Protein AF-A0A166FL02-F1 (afdb_monomer_lite)

Structure (mmCIF, N/CA/C/O backbone):
data_AF-A0A166FL02-F1
#
_entry.id   AF-A0A166FL02-F1
#
loop_
_atom_site.group_PDB
_atom_site.id
_atom_site.type_symbol
_atom_site.label_atom_id
_atom_site.label_alt_id
_atom_site.label_comp_id
_atom_site.label_asym_id
_atom_site.label_entity_id
_atom_site.label_seq_id
_atom_site.pdbx_PDB_ins_code
_atom_site.Cartn_x
_atom_site.Cartn_y
_atom_site.Cartn_z
_atom_site.occupancy
_atom_site.B_iso_or_equiv
_atom_site.auth_seq_id
_atom_site.auth_comp_id
_atom_site.auth_asym_id
_atom_site.auth_atom_id
_atom_site.pdbx_PDB_model_num
ATOM 1 N N . MET A 1 1 ? -28.719 5.451 39.365 1.00 53.47 1 MET A N 1
ATOM 2 C CA . MET A 1 1 ? -27.691 6.047 38.483 1.00 53.47 1 MET A CA 1
ATOM 3 C C . MET A 1 1 ? -27.371 5.020 37.414 1.00 53.47 1 MET A C 1
ATOM 5 O 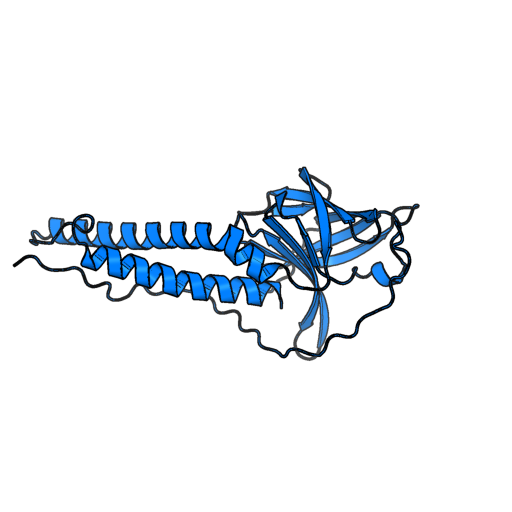O . MET A 1 1 ? -27.231 3.859 37.779 1.00 53.47 1 MET A O 1
ATOM 9 N N . LYS A 1 2 ? -27.348 5.408 36.134 1.00 61.69 2 LYS A N 1
ATOM 10 C CA . LYS A 1 2 ? -26.954 4.495 35.052 1.00 61.69 2 LYS A CA 1
ATOM 11 C C . LYS A 1 2 ? -25.447 4.264 35.129 1.00 61.69 2 LYS A C 1
ATOM 13 O O . LYS A 1 2 ? -24.705 5.205 35.406 1.00 61.69 2 LYS A O 1
ATOM 18 N N . LYS A 1 3 ? -25.003 3.028 34.927 1.00 64.31 3 LYS A N 1
ATOM 19 C CA . LYS A 1 3 ? -23.574 2.712 34.836 1.00 64.31 3 LYS A CA 1
ATOM 20 C C . LYS A 1 3 ? -23.050 3.230 33.492 1.00 64.31 3 LYS A C 1
ATOM 22 O O . LYS A 1 3 ? -23.634 2.937 32.451 1.00 64.31 3 LYS A O 1
ATOM 27 N N . THR A 1 4 ? -21.984 4.027 33.530 1.00 57.47 4 THR A N 1
ATOM 28 C CA . THR A 1 4 ? -21.336 4.599 32.340 1.00 57.47 4 THR A CA 1
ATOM 29 C C . THR A 1 4 ? -20.263 3.647 31.819 1.00 57.47 4 THR A C 1
ATOM 31 O O . THR A 1 4 ? -19.464 3.123 32.600 1.00 57.47 4 THR A O 1
ATOM 34 N N . PHE A 1 5 ? -20.210 3.449 30.502 1.00 54.84 5 PHE A N 1
ATOM 35 C CA . PHE A 1 5 ? -19.131 2.700 29.865 1.00 54.84 5 PHE A CA 1
ATOM 36 C C . PHE A 1 5 ? -17.806 3.465 29.960 1.00 54.84 5 PHE A C 1
ATOM 38 O O . PHE A 1 5 ? -17.713 4.642 29.616 1.00 54.84 5 PHE A O 1
ATOM 45 N N . LEU A 1 6 ? -16.757 2.775 30.401 1.00 52.75 6 LEU A N 1
ATOM 46 C CA . LEU A 1 6 ? -15.374 3.219 30.265 1.00 52.75 6 LEU A CA 1
ATOM 47 C C . LEU A 1 6 ? -14.673 2.208 29.370 1.00 52.75 6 LEU A C 1
ATOM 49 O O . LEU A 1 6 ? -14.663 1.023 29.696 1.00 52.75 6 LEU A O 1
ATOM 53 N N . ILE A 1 7 ? -14.048 2.667 28.282 1.00 51.31 7 ILE A N 1
ATOM 54 C CA . ILE A 1 7 ? -13.261 1.807 27.386 1.00 51.31 7 ILE A CA 1
ATOM 55 C C . ILE A 1 7 ? -11.989 1.370 28.130 1.00 51.31 7 ILE A C 1
ATOM 57 O O . ILE A 1 7 ? -10.908 1.948 27.977 1.00 51.31 7 ILE A O 1
ATOM 61 N N . LYS A 1 8 ? -12.111 0.357 28.989 1.00 44.00 8 LYS A N 1
ATOM 62 C CA . LYS A 1 8 ? -10.993 -0.287 29.676 1.00 44.00 8 LYS A CA 1
ATOM 63 C C . LYS A 1 8 ? -10.526 -1.478 28.849 1.00 44.00 8 LYS A C 1
ATOM 65 O O . LYS A 1 8 ? -10.946 -2.602 29.062 1.00 44.00 8 LYS A O 1
ATOM 70 N N . GLY A 1 9 ? -9.581 -1.200 27.953 1.00 42.03 9 GLY A N 1
ATOM 71 C CA . GLY A 1 9 ? -8.690 -2.210 27.387 1.00 42.03 9 GLY A CA 1
ATOM 72 C C . GLY A 1 9 ? -9.259 -3.005 26.214 1.00 42.03 9 GLY A C 1
ATOM 73 O O . GLY A 1 9 ? -9.692 -4.136 26.373 1.00 42.03 9 GLY A O 1
ATOM 74 N N . ILE A 1 10 ? -9.085 -2.475 25.002 1.00 41.06 10 ILE A N 1
ATOM 75 C CA . ILE A 1 10 ? -8.946 -3.326 23.817 1.00 41.06 10 ILE A CA 1
ATOM 76 C C . ILE A 1 10 ? -7.447 -3.578 23.633 1.00 41.06 10 ILE A C 1
ATOM 78 O O . ILE A 1 10 ? -6.686 -2.645 23.372 1.00 41.06 10 ILE A O 1
ATOM 82 N N . LEU A 1 11 ? -7.014 -4.832 23.811 1.00 30.16 11 LEU A N 1
ATOM 83 C CA . LEU A 1 11 ? -5.655 -5.271 23.488 1.00 30.16 11 LEU A CA 1
ATOM 84 C C . LEU A 1 11 ? -5.431 -5.141 21.974 1.00 30.16 11 LEU A C 1
ATOM 86 O O . LEU A 1 11 ? -5.879 -5.970 21.184 1.00 30.16 11 LEU A O 1
ATOM 90 N N . THR A 1 12 ? -4.707 -4.104 21.564 1.00 34.09 12 THR A N 1
ATOM 91 C CA . THR A 1 12 ? -4.197 -3.951 20.202 1.00 34.09 12 THR A CA 1
ATOM 92 C C . THR A 1 12 ? -3.055 -4.940 19.976 1.00 34.09 12 THR A C 1
ATOM 94 O O . THR A 1 12 ? -1.908 -4.697 20.351 1.00 34.09 12 THR A O 1
ATOM 97 N N . LEU A 1 13 ? -3.347 -6.067 19.323 1.00 25.83 13 LEU A N 1
ATOM 98 C CA . LEU A 1 13 ? -2.318 -6.912 18.722 1.00 25.83 13 LEU A CA 1
ATOM 99 C C . LEU A 1 13 ? -1.838 -6.254 17.417 1.00 25.83 13 LEU A C 1
ATOM 101 O O . LEU A 1 13 ? -2.253 -6.633 16.325 1.00 25.83 13 LEU A O 1
ATOM 105 N N . ILE A 1 14 ? -0.975 -5.244 17.529 1.00 29.03 14 ILE A N 1
ATOM 106 C CA . ILE A 1 14 ? -0.277 -4.662 16.377 1.00 29.03 14 ILE A CA 1
ATOM 107 C C . ILE A 1 14 ? 1.129 -5.257 16.354 1.00 29.03 14 ILE A C 1
ATOM 109 O O . ILE A 1 14 ? 1.948 -4.985 17.230 1.00 29.03 14 ILE A O 1
ATOM 113 N N . ALA A 1 15 ? 1.412 -6.089 15.352 1.00 23.91 15 ALA A N 1
ATOM 114 C CA . ALA A 1 15 ? 2.757 -6.581 15.090 1.00 23.91 15 ALA A CA 1
ATOM 115 C C . ALA A 1 15 ? 3.644 -5.412 14.625 1.00 23.91 15 ALA A C 1
ATOM 117 O O . ALA A 1 15 ? 3.604 -4.994 13.469 1.00 23.91 15 ALA A O 1
ATOM 118 N N . THR A 1 16 ? 4.436 -4.869 15.545 1.00 25.12 16 THR A N 1
ATOM 119 C CA . THR A 1 16 ? 5.374 -3.770 15.309 1.00 25.12 16 THR A CA 1
ATOM 120 C C . THR A 1 16 ? 6.500 -4.222 14.376 1.00 25.12 16 THR A C 1
ATOM 122 O O . THR A 1 16 ? 7.343 -5.032 14.757 1.00 25.12 16 THR A O 1
ATOM 125 N N . ILE A 1 17 ? 6.558 -3.681 13.158 1.00 26.02 17 ILE A N 1
ATOM 126 C CA . ILE A 1 17 ? 7.753 -3.769 12.308 1.00 26.02 17 ILE A CA 1
ATOM 127 C C . ILE A 1 17 ? 8.535 -2.473 12.521 1.00 26.02 17 ILE A C 1
ATOM 129 O O . ILE A 1 17 ? 8.150 -1.415 12.032 1.00 26.02 17 ILE A O 1
ATOM 133 N N . GLY A 1 18 ? 9.604 -2.546 13.313 1.00 25.69 18 GLY A N 1
ATOM 134 C CA . GLY A 1 18 ? 10.496 -1.416 13.555 1.00 25.69 18 GLY A CA 1
ATOM 135 C C . GLY A 1 18 ? 11.411 -1.162 12.361 1.00 25.69 18 GLY A C 1
ATOM 136 O O . GLY A 1 18 ? 12.104 -2.074 11.918 1.00 25.69 18 GLY A O 1
ATOM 137 N N . ILE A 1 19 ? 11.446 0.079 11.871 1.00 27.06 19 ILE A N 1
ATOM 138 C CA . ILE A 1 19 ? 12.525 0.587 11.019 1.00 27.06 19 ILE A CA 1
ATOM 139 C C . ILE A 1 19 ? 12.763 2.056 11.378 1.00 27.06 19 ILE A C 1
ATOM 141 O O . ILE A 1 19 ? 11.848 2.874 11.320 1.00 27.06 19 ILE A O 1
ATOM 145 N N . GLY A 1 20 ? 13.994 2.390 11.757 1.00 25.47 20 GLY A N 1
ATOM 146 C CA . GLY A 1 20 ? 14.476 3.766 11.808 1.00 25.47 20 GLY A CA 1
ATOM 147 C C . GLY A 1 20 ? 15.586 3.964 10.786 1.00 25.47 20 GLY A C 1
ATOM 148 O O . GLY A 1 20 ? 16.373 3.043 10.625 1.00 25.47 20 GLY A O 1
ATOM 149 N N . VAL A 1 21 ? 15.653 5.136 10.136 1.00 27.23 21 VAL A N 1
ATOM 150 C CA . VAL A 1 21 ? 16.887 5.903 9.835 1.00 27.23 21 VAL A CA 1
ATOM 151 C C . VAL A 1 21 ? 16.609 7.202 9.047 1.00 27.23 21 VAL A C 1
ATOM 153 O O . VAL A 1 21 ? 15.914 7.196 8.040 1.00 27.23 21 VAL A O 1
ATOM 156 N N . GLY A 1 22 ? 17.222 8.295 9.530 1.00 25.66 22 GLY A N 1
ATOM 157 C CA . GLY A 1 22 ? 18.046 9.296 8.820 1.00 25.66 22 GLY A CA 1
ATOM 158 C C . GLY A 1 22 ? 17.631 9.896 7.465 1.00 25.66 22 GLY A C 1
ATOM 159 O O . GLY A 1 22 ? 17.587 9.212 6.447 1.00 25.66 22 GLY A O 1
ATOM 160 N N . PHE A 1 23 ? 17.514 11.231 7.418 1.00 24.92 23 PHE A N 1
ATOM 161 C CA . PHE A 1 23 ? 17.447 12.025 6.183 1.00 24.92 23 PHE A CA 1
ATOM 162 C C . PHE A 1 23 ? 18.843 12.525 5.769 1.00 24.92 23 PHE A C 1
ATOM 164 O O . PHE A 1 23 ? 19.542 13.141 6.568 1.00 24.92 23 PHE A O 1
ATOM 171 N N . GLY A 1 24 ? 19.227 12.288 4.511 1.00 25.17 24 GLY A N 1
ATOM 172 C CA . GLY A 1 24 ? 20.419 12.849 3.862 1.00 25.17 24 GLY A CA 1
ATOM 173 C C . GLY A 1 24 ? 20.047 13.759 2.683 1.00 25.17 24 GLY A C 1
ATOM 174 O O . GLY A 1 24 ? 19.035 13.536 2.020 1.00 25.17 24 GLY A O 1
ATOM 175 N N . ALA A 1 25 ? 20.865 14.793 2.471 1.00 28.08 25 ALA A N 1
ATOM 176 C CA . ALA A 1 25 ? 20.615 16.007 1.691 1.00 28.08 25 ALA A CA 1
ATOM 177 C C . ALA A 1 25 ? 20.266 15.841 0.194 1.00 28.08 25 ALA A C 1
ATOM 179 O O . ALA A 1 25 ? 20.621 14.872 -0.476 1.00 28.08 25 ALA A O 1
ATOM 180 N N . VAL A 1 26 ? 19.586 16.866 -0.334 1.00 27.64 26 VAL A N 1
ATOM 181 C CA . VAL A 1 26 ? 19.107 16.990 -1.717 1.00 27.64 26 VAL A CA 1
ATOM 182 C C . VAL A 1 26 ? 20.168 17.676 -2.585 1.00 27.64 26 VAL A C 1
ATOM 184 O O . VAL A 1 26 ? 20.513 18.825 -2.336 1.00 27.64 26 VAL A O 1
ATOM 187 N N . GLN A 1 27 ? 20.624 17.015 -3.652 1.00 29.53 27 GLN A N 1
ATOM 188 C CA . GLN A 1 27 ? 21.286 17.677 -4.782 1.00 29.53 27 GLN A CA 1
ATOM 189 C C . GLN A 1 27 ? 20.321 17.788 -5.974 1.00 29.53 27 GLN A C 1
ATOM 191 O O . GLN A 1 27 ? 19.638 16.823 -6.347 1.00 29.53 27 GLN A O 1
ATOM 196 N N . HIS A 1 28 ? 20.260 18.977 -6.577 1.00 34.19 28 HIS A N 1
ATOM 197 C CA . HIS A 1 28 ? 19.558 19.236 -7.836 1.00 34.19 28 HIS A CA 1
ATOM 198 C C . HIS A 1 28 ? 20.373 18.702 -9.026 1.00 34.19 28 HIS A C 1
ATOM 200 O O . HIS A 1 28 ? 21.537 19.067 -9.155 1.00 34.19 28 HIS A O 1
ATOM 206 N N . PRO A 1 29 ? 19.788 17.906 -9.940 1.00 37.31 29 PRO A N 1
ATOM 207 C CA . PRO A 1 29 ? 20.396 17.634 -11.230 1.00 37.31 29 PRO A CA 1
ATOM 208 C C . PRO A 1 29 ? 19.745 18.452 -12.349 1.00 37.31 29 PRO A C 1
ATOM 210 O O . PRO A 1 29 ? 18.518 18.574 -12.414 1.00 37.31 29 PRO A O 1
ATOM 213 N N . GLN A 1 30 ? 20.612 18.926 -13.247 1.00 37.19 30 GLN A N 1
ATOM 214 C CA . GLN A 1 30 ? 20.320 19.390 -14.603 1.00 37.19 30 GLN A CA 1
ATOM 215 C C . GLN A 1 30 ? 19.225 18.557 -15.281 1.00 37.19 30 GLN A C 1
ATOM 217 O O . GLN A 1 30 ? 19.209 17.323 -15.221 1.00 37.19 30 GLN A O 1
ATOM 222 N N . THR A 1 31 ? 18.328 19.248 -15.979 1.00 38.59 31 THR A N 1
ATOM 223 C CA . THR A 1 31 ? 17.288 18.664 -16.826 1.00 38.59 31 THR A CA 1
ATOM 224 C C . THR A 1 31 ? 17.907 17.995 -18.050 1.00 38.59 31 THR A C 1
ATOM 226 O O . THR A 1 31 ? 18.015 18.588 -19.119 1.00 38.59 31 THR A O 1
ATOM 229 N N . ALA A 1 32 ? 18.303 16.732 -17.896 1.00 48.16 32 ALA A N 1
ATOM 230 C CA . ALA A 1 32 ? 18.561 15.847 -19.023 1.00 48.16 32 ALA A CA 1
ATOM 231 C C . ALA A 1 32 ? 17.255 15.605 -19.798 1.00 48.16 32 ALA A C 1
ATOM 233 O O . ALA A 1 32 ? 16.202 15.344 -19.206 1.00 48.16 32 ALA A O 1
ATOM 234 N N . GLN A 1 33 ? 17.332 15.673 -21.127 1.00 51.47 33 GLN A N 1
ATOM 235 C CA . GLN A 1 33 ? 16.218 15.386 -22.027 1.00 51.47 33 GLN A CA 1
ATOM 236 C C . GLN A 1 33 ? 15.637 13.996 -21.713 1.00 51.47 33 GLN A C 1
ATOM 238 O O . GLN A 1 33 ? 16.341 12.983 -21.677 1.00 51.47 33 GLN A O 1
ATOM 243 N N . ALA A 1 34 ? 14.343 13.952 -21.400 1.00 63.81 34 ALA A N 1
ATOM 244 C CA . ALA A 1 34 ? 13.733 12.801 -20.749 1.00 63.81 34 ALA A CA 1
ATOM 245 C C . ALA A 1 34 ? 13.515 11.645 -21.751 1.00 63.81 34 ALA A C 1
ATOM 247 O O . ALA A 1 34 ? 12.530 11.625 -22.487 1.00 63.81 34 ALA A O 1
ATOM 248 N N . SER A 1 35 ? 14.429 10.668 -21.772 1.00 82.75 35 SER A N 1
ATOM 249 C CA . SER A 1 35 ? 14.368 9.515 -22.685 1.00 82.75 35 SER A CA 1
ATOM 250 C C . SER A 1 35 ? 13.079 8.699 -22.528 1.00 82.75 35 SER A C 1
ATOM 252 O O . SER A 1 35 ? 12.609 8.447 -21.418 1.00 82.75 35 SER A O 1
ATOM 254 N N . THR A 1 36 ? 12.534 8.217 -23.644 1.00 89.75 36 THR A N 1
ATOM 255 C CA . THR A 1 36 ? 11.383 7.297 -23.690 1.00 89.75 36 THR A CA 1
ATOM 256 C C . THR A 1 36 ? 11.783 5.823 -23.540 1.00 89.75 36 THR A C 1
ATOM 258 O O . THR A 1 36 ? 10.915 4.948 -23.550 1.00 89.75 36 THR A O 1
ATOM 261 N N . LYS A 1 37 ? 13.082 5.535 -23.389 1.00 93.19 37 LYS A N 1
ATOM 262 C CA . LYS A 1 37 ? 13.656 4.189 -23.236 1.00 93.19 37 LYS A CA 1
ATOM 263 C C . LYS A 1 37 ? 14.302 4.021 -21.860 1.00 93.19 37 LYS A C 1
ATOM 265 O O . LYS A 1 37 ? 14.740 4.996 -21.243 1.00 93.19 37 LYS A O 1
ATOM 270 N N . PHE A 1 38 ? 14.334 2.793 -21.364 1.00 93.69 38 PHE A N 1
ATOM 271 C CA . PHE A 1 38 ? 15.122 2.420 -20.195 1.00 93.69 38 PHE A CA 1
ATOM 272 C C . PHE A 1 38 ? 16.604 2.344 -20.564 1.00 93.69 38 PHE A C 1
ATOM 274 O O . PHE A 1 38 ? 16.957 1.845 -21.636 1.00 93.69 38 PHE A O 1
ATOM 281 N N . SER A 1 39 ? 17.467 2.829 -19.675 1.00 92.75 39 SER A N 1
ATOM 282 C CA . SER A 1 39 ? 18.911 2.602 -19.779 1.00 92.75 39 SER A CA 1
ATOM 283 C C . SER A 1 39 ? 19.290 1.240 -19.199 1.00 92.75 39 SER A C 1
ATOM 285 O O . SER A 1 39 ? 18.574 0.679 -18.370 1.00 92.75 39 SER A O 1
ATOM 287 N N . GLN A 1 40 ? 20.463 0.721 -19.573 1.00 91.81 40 GLN A N 1
ATOM 288 C CA . GLN A 1 40 ? 20.954 -0.559 -19.050 1.00 91.81 40 GLN A CA 1
ATOM 289 C C . GLN A 1 40 ? 21.089 -0.564 -17.519 1.00 91.81 40 GLN A C 1
ATOM 291 O O . GLN A 1 40 ? 20.807 -1.569 -16.869 1.00 91.81 40 GLN A O 1
ATOM 296 N N . SER A 1 41 ? 21.429 0.584 -16.927 1.00 91.06 41 SER A N 1
ATOM 297 C CA . SER A 1 41 ? 21.480 0.773 -15.473 1.00 91.06 41 SER A CA 1
ATOM 298 C C . SER A 1 41 ? 20.125 0.578 -14.777 1.00 91.06 41 SER A C 1
ATOM 300 O O . SER A 1 41 ? 20.091 0.198 -13.608 1.00 91.06 41 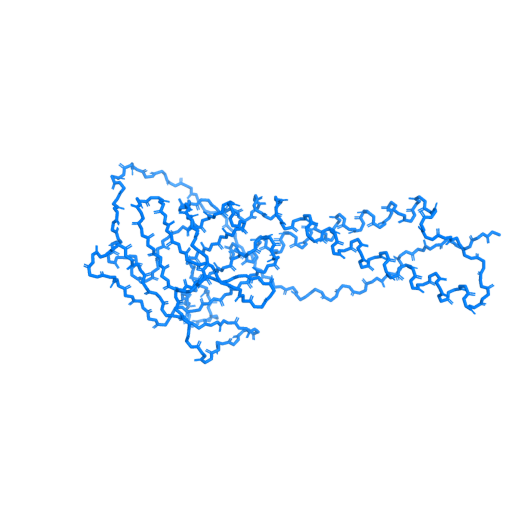SER A O 1
ATOM 302 N N . GLU A 1 42 ? 19.006 0.769 -15.483 1.00 92.25 42 GLU A N 1
ATOM 303 C CA . GLU A 1 42 ? 17.651 0.557 -14.957 1.00 92.25 42 GLU A CA 1
ATOM 304 C C . GLU A 1 42 ? 17.210 -0.917 -15.024 1.00 92.25 42 GLU A C 1
ATOM 306 O O . GLU A 1 42 ? 16.153 -1.259 -14.489 1.00 92.25 42 GLU A O 1
ATOM 311 N N . LEU A 1 43 ? 18.011 -1.817 -15.617 1.00 92.56 43 LEU A N 1
ATOM 312 C CA . LEU A 1 43 ? 17.663 -3.239 -15.749 1.00 92.56 43 LEU A CA 1
ATOM 313 C C . LEU A 1 43 ? 17.511 -3.915 -14.385 1.00 92.56 43 LEU A C 1
ATOM 315 O O . LEU A 1 43 ? 16.674 -4.795 -14.217 1.00 92.56 43 LEU A O 1
ATOM 319 N N . GLN A 1 44 ? 18.284 -3.482 -13.388 1.00 88.38 44 GLN A N 1
ATOM 320 C CA . GLN A 1 44 ? 18.209 -4.002 -12.018 1.00 88.38 44 GLN A CA 1
ATOM 321 C C . GLN A 1 44 ? 17.156 -3.293 -11.152 1.00 88.38 44 GLN A C 1
ATOM 323 O O . GLN A 1 44 ? 17.066 -3.552 -9.950 1.00 88.38 44 GLN A O 1
ATOM 328 N N . GLY A 1 45 ? 16.356 -2.414 -11.756 1.00 90.25 45 GLY A N 1
ATOM 329 C CA . GLY A 1 45 ? 15.321 -1.638 -11.091 1.00 90.25 45 GLY A CA 1
ATOM 330 C C . GLY A 1 45 ? 15.537 -0.136 -11.266 1.00 90.25 45 GLY A C 1
ATOM 331 O O . GLY A 1 45 ? 16.600 0.368 -10.896 1.00 90.25 45 GLY A O 1
ATOM 332 N N . PRO A 1 46 ? 14.550 0.604 -11.794 1.00 93.06 46 PRO A N 1
ATOM 333 C CA . PRO A 1 46 ? 14.641 2.049 -11.896 1.00 93.06 46 PRO A CA 1
ATOM 334 C C . PRO A 1 46 ? 14.520 2.707 -10.516 1.00 93.06 46 PRO A C 1
ATOM 336 O O . PRO A 1 46 ? 13.837 2.220 -9.617 1.00 93.06 46 PRO A O 1
ATOM 339 N N . THR A 1 47 ? 15.161 3.862 -10.367 1.00 92.44 47 THR A N 1
ATOM 340 C CA . THR A 1 47 ? 15.111 4.663 -9.137 1.00 92.44 47 THR A CA 1
ATOM 341 C C . THR A 1 47 ? 13.798 5.435 -8.994 1.00 92.44 47 THR A C 1
ATOM 343 O O . THR A 1 47 ? 13.096 5.674 -9.982 1.00 92.44 47 THR A O 1
ATOM 346 N N . GLY A 1 48 ? 13.516 5.907 -7.778 1.00 94.06 48 GLY A N 1
ATOM 347 C CA . GLY A 1 48 ? 12.374 6.769 -7.470 1.00 94.06 48 GLY A CA 1
ATOM 348 C C . GLY A 1 48 ? 11.072 6.013 -7.205 1.00 94.06 48 GLY A C 1
ATOM 349 O O . GLY A 1 48 ? 11.027 4.784 -7.160 1.00 94.06 48 GLY A O 1
ATOM 350 N N . TYR A 1 49 ? 10.009 6.786 -7.018 1.00 97.56 49 TYR A N 1
ATOM 351 C CA . TYR A 1 49 ? 8.668 6.313 -6.696 1.00 97.56 49 TYR A CA 1
ATOM 352 C C . TYR A 1 49 ? 7.772 6.424 -7.917 1.00 97.56 49 TYR A C 1
ATOM 354 O O . TYR A 1 49 ? 7.714 7.474 -8.549 1.00 97.56 49 TYR A O 1
ATOM 362 N N . PHE A 1 50 ? 7.032 5.371 -8.224 1.00 98.25 50 PHE A N 1
ATOM 363 C CA . PHE A 1 50 ? 6.065 5.334 -9.312 1.00 98.25 50 PHE A CA 1
ATOM 364 C C . PHE A 1 50 ? 4.676 5.446 -8.706 1.00 98.25 50 PHE A C 1
ATOM 366 O O . PHE A 1 50 ? 4.214 4.509 -8.060 1.00 98.25 50 PHE A O 1
ATOM 373 N N . LYS A 1 51 ? 4.016 6.593 -8.883 1.00 98.12 51 LYS A N 1
ATOM 374 C CA . LYS A 1 51 ? 2.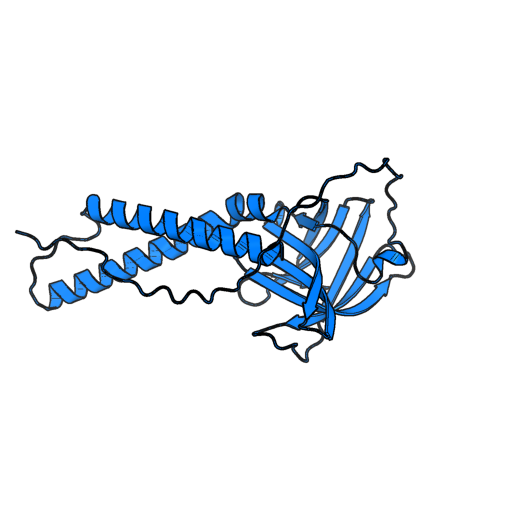741 6.900 -8.217 1.00 98.12 51 LYS A CA 1
ATOM 375 C C . LYS A 1 51 ? 1.604 7.120 -9.204 1.00 98.12 51 LYS A C 1
ATOM 377 O O . LYS A 1 51 ? 1.800 7.744 -10.246 1.00 98.12 51 LYS A O 1
ATOM 382 N N . SER A 1 52 ? 0.408 6.657 -8.860 1.00 98.12 52 SER A N 1
ATOM 383 C CA . SER A 1 52 ? -0.822 6.916 -9.606 1.00 98.12 52 SER A CA 1
ATOM 384 C C . SER A 1 52 ? -1.929 7.360 -8.655 1.00 98.12 52 SER A C 1
ATOM 386 O O . SER A 1 52 ? -2.460 6.553 -7.894 1.00 98.12 52 SER A O 1
ATOM 388 N N . ALA A 1 53 ? -2.305 8.641 -8.721 1.00 95.25 53 ALA A N 1
ATOM 389 C CA . ALA A 1 53 ? -3.366 9.202 -7.878 1.00 95.25 53 ALA A CA 1
ATOM 390 C C . ALA A 1 53 ? -4.731 8.598 -8.237 1.00 95.25 53 ALA A C 1
ATOM 392 O O . ALA A 1 53 ? -5.503 8.224 -7.361 1.00 95.25 53 ALA A O 1
ATOM 393 N N . LYS A 1 54 ? -4.982 8.381 -9.538 1.00 96.12 54 LYS A N 1
ATOM 394 C CA . LYS A 1 54 ? -6.186 7.692 -10.030 1.00 96.12 54 LYS A CA 1
ATOM 395 C C . LYS A 1 54 ? -6.335 6.306 -9.397 1.00 96.12 54 LYS A C 1
ATOM 397 O O . LYS A 1 54 ? -7.420 5.936 -8.944 1.00 96.12 54 LYS A O 1
ATOM 402 N N . ALA A 1 55 ? -5.239 5.549 -9.335 1.00 96.31 55 ALA A N 1
ATOM 403 C CA . ALA A 1 55 ? -5.245 4.243 -8.693 1.00 96.31 55 ALA A CA 1
ATOM 404 C C . ALA A 1 55 ? -5.241 4.326 -7.158 1.00 96.31 55 ALA A C 1
ATOM 406 O O . ALA A 1 55 ? -5.697 3.375 -6.535 1.00 96.31 55 ALA A O 1
ATOM 407 N N . GLY A 1 56 ? -4.754 5.418 -6.557 1.00 96.94 56 GLY A N 1
ATOM 408 C CA . GLY A 1 56 ? -4.392 5.467 -5.138 1.00 96.94 56 GLY A CA 1
ATOM 409 C C . GLY A 1 56 ? -3.298 4.450 -4.816 1.00 96.94 56 GLY A C 1
ATOM 410 O O . GLY A 1 56 ? -3.418 3.685 -3.869 1.00 96.94 56 GLY A O 1
ATOM 411 N N . TYR A 1 57 ? -2.285 4.365 -5.681 1.00 98.31 57 TYR A N 1
ATOM 412 C CA . TYR A 1 57 ? -1.284 3.300 -5.650 1.00 98.31 57 TYR A CA 1
ATOM 413 C C . TYR A 1 57 ? 0.109 3.858 -5.911 1.00 98.31 57 TYR A C 1
ATOM 415 O O . TYR A 1 57 ? 0.282 4.725 -6.778 1.00 98.31 57 TYR A O 1
ATOM 423 N N . ALA A 1 58 ? 1.114 3.327 -5.223 1.00 98.31 58 ALA A N 1
ATOM 424 C CA . ALA A 1 58 ? 2.507 3.614 -5.528 1.00 98.31 58 ALA A CA 1
ATOM 425 C C . ALA A 1 58 ? 3.392 2.376 -5.382 1.00 98.31 58 ALA A C 1
ATOM 427 O O . ALA A 1 58 ? 3.080 1.451 -4.642 1.00 98.31 58 ALA A O 1
ATOM 428 N N . PHE A 1 59 ? 4.516 2.352 -6.087 1.00 98.12 59 PHE A N 1
ATOM 429 C CA . PHE A 1 59 ? 5.544 1.336 -5.890 1.00 98.12 59 PHE A CA 1
ATOM 430 C C . PHE A 1 59 ? 6.937 1.903 -6.134 1.00 98.12 59 PHE A C 1
ATOM 432 O O . PHE A 1 59 ? 7.098 2.936 -6.788 1.00 98.12 59 PHE A O 1
ATOM 439 N N . ARG A 1 60 ? 7.955 1.230 -5.604 1.00 97.12 60 ARG A N 1
ATOM 440 C CA . ARG A 1 60 ? 9.361 1.608 -5.783 1.00 97.12 60 ARG A CA 1
ATOM 441 C C . ARG A 1 60 ? 10.263 0.387 -5.727 1.00 97.12 60 ARG A C 1
ATOM 443 O O . ARG A 1 60 ? 9.957 -0.572 -5.020 1.00 97.12 60 ARG A O 1
ATOM 450 N N . TRP A 1 61 ? 11.398 0.464 -6.408 1.00 95.56 61 TRP A N 1
ATOM 451 C CA . TRP A 1 61 ? 12.513 -0.441 -6.151 1.00 95.56 61 TRP A CA 1
ATOM 452 C C . TRP A 1 61 ? 13.298 0.084 -4.958 1.00 95.56 61 TRP A C 1
ATOM 454 O O . TRP A 1 61 ? 13.540 1.285 -4.844 1.00 95.56 61 TRP A O 1
ATOM 464 N N . THR A 1 62 ? 13.702 -0.819 -4.078 1.00 91.56 62 THR A N 1
ATOM 465 C CA . THR A 1 62 ? 14.511 -0.501 -2.905 1.00 91.56 62 THR A CA 1
ATOM 466 C C . THR A 1 62 ? 15.554 -1.586 -2.656 1.00 91.56 62 THR A C 1
ATOM 468 O O . THR A 1 62 ? 15.495 -2.678 -3.231 1.00 91.56 62 THR A O 1
ATOM 471 N N . LYS A 1 63 ? 16.535 -1.272 -1.813 1.00 88.25 63 LYS A N 1
ATOM 472 C CA . LYS A 1 63 ? 17.508 -2.227 -1.286 1.00 88.25 63 LYS A CA 1
ATOM 473 C C . LYS A 1 63 ? 17.211 -2.430 0.193 1.00 88.25 63 LYS A C 1
ATOM 475 O O . LYS A 1 63 ? 17.143 -1.459 0.932 1.00 88.25 63 LYS A O 1
ATOM 480 N N . ILE A 1 64 ? 17.071 -3.679 0.612 1.00 80.88 64 ILE A N 1
ATOM 481 C CA . ILE A 1 64 ? 16.786 -4.051 1.999 1.00 80.88 64 ILE A CA 1
ATOM 482 C C . ILE A 1 64 ? 18.014 -4.759 2.548 1.00 80.88 64 ILE A C 1
ATOM 484 O O . ILE A 1 64 ? 18.551 -5.653 1.894 1.00 80.88 64 ILE A O 1
ATOM 488 N N . LYS A 1 65 ? 18.491 -4.334 3.718 1.00 77.56 65 LYS A N 1
ATOM 489 C CA . LYS A 1 65 ? 19.598 -4.999 4.413 1.00 77.56 65 LYS A CA 1
ATOM 490 C C . LYS A 1 65 ? 19.109 -6.333 4.984 1.00 77.56 65 LYS A C 1
ATOM 492 O O . LYS A 1 65 ? 18.060 -6.372 5.620 1.00 77.56 65 LYS A O 1
ATOM 497 N N . VAL A 1 66 ? 19.862 -7.408 4.770 1.00 72.38 66 VAL A N 1
ATOM 498 C CA . VAL A 1 66 ? 19.551 -8.744 5.300 1.00 72.38 66 VAL A CA 1
ATOM 499 C C . VAL A 1 66 ? 20.696 -9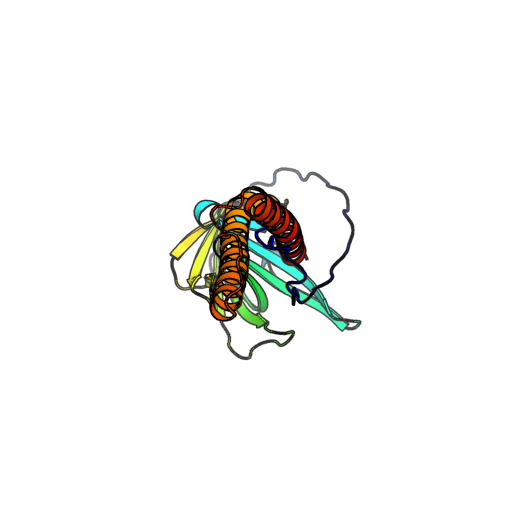.181 6.205 1.00 72.38 66 VAL A C 1
ATOM 501 O O . VAL A 1 66 ? 21.689 -9.743 5.745 1.00 72.38 66 VAL A O 1
ATOM 504 N N . GLY A 1 67 ? 20.569 -8.865 7.497 1.00 67.44 67 GLY A N 1
ATOM 505 C CA . GLY A 1 67 ? 21.589 -9.156 8.506 1.00 67.44 67 GLY A CA 1
ATOM 506 C C . GLY A 1 67 ? 22.977 -8.632 8.115 1.00 67.44 67 GLY A C 1
ATOM 507 O O . GLY A 1 67 ? 23.114 -7.515 7.607 1.00 67.44 67 GLY A O 1
ATOM 508 N N . ASN A 1 68 ? 23.994 -9.470 8.325 1.00 71.06 68 ASN A N 1
ATOM 509 C CA . ASN A 1 68 ? 25.379 -9.209 7.914 1.00 71.06 68 ASN A CA 1
ATOM 510 C C . ASN A 1 68 ? 25.675 -9.672 6.475 1.00 71.06 68 ASN A C 1
ATOM 512 O O . ASN A 1 68 ? 26.761 -9.432 5.960 1.00 71.06 68 ASN A O 1
ATOM 516 N N . SER A 1 69 ? 24.708 -10.306 5.806 1.00 62.41 69 SER A N 1
ATOM 517 C CA . SER A 1 69 ? 24.865 -10.945 4.492 1.00 62.41 69 SER A CA 1
ATOM 518 C C . SER A 1 69 ? 24.675 -9.990 3.302 1.00 62.41 69 SER A C 1
ATOM 520 O O . SER A 1 69 ? 24.644 -10.433 2.156 1.00 62.41 69 SER A O 1
ATOM 522 N N . GLY A 1 70 ? 24.541 -8.680 3.546 1.00 75.06 70 GLY A N 1
ATOM 523 C CA . GLY A 1 70 ? 24.461 -7.647 2.508 1.00 75.06 70 GLY A CA 1
ATOM 524 C C . GLY A 1 70 ? 23.047 -7.119 2.248 1.00 75.06 70 GLY A C 1
ATOM 525 O O . GLY A 1 70 ? 22.222 -7.016 3.156 1.00 75.06 70 GLY A O 1
ATOM 526 N N . HIS A 1 71 ? 22.775 -6.721 1.001 1.00 81.19 71 HIS A N 1
ATOM 527 C CA . HIS A 1 71 ? 21.501 -6.126 0.593 1.00 81.19 71 HIS A CA 1
ATOM 528 C C . HIS A 1 71 ? 20.798 -6.963 -0.474 1.00 81.19 71 HIS A C 1
ATOM 530 O O . HIS A 1 71 ? 21.403 -7.323 -1.483 1.00 81.19 71 HIS A O 1
ATOM 536 N N . ILE A 1 72 ? 19.490 -7.162 -0.319 1.00 82.75 72 ILE A N 1
ATOM 537 C CA . ILE A 1 72 ? 18.622 -7.699 -1.371 1.00 82.75 72 ILE A CA 1
ATOM 538 C C . ILE A 1 72 ? 17.874 -6.565 -2.065 1.00 82.75 72 ILE A C 1
ATOM 540 O O . ILE A 1 72 ? 17.500 -5.569 -1.446 1.00 82.75 72 ILE A O 1
ATOM 544 N N . ARG A 1 73 ? 17.631 -6.708 -3.369 1.00 89.00 73 ARG A N 1
ATOM 545 C CA . ARG A 1 73 ? 16.746 -5.795 -4.100 1.00 89.00 73 ARG A CA 1
ATOM 546 C C . ARG A 1 73 ? 15.308 -6.252 -3.926 1.00 89.00 73 ARG A C 1
ATOM 548 O O . ARG A 1 73 ? 15.000 -7.419 -4.145 1.00 89.00 73 ARG A O 1
ATOM 555 N N . ALA A 1 74 ? 14.437 -5.318 -3.593 1.00 91.19 74 ALA A N 1
ATOM 556 C CA . ALA A 1 74 ? 13.013 -5.553 -3.445 1.00 91.19 74 ALA A CA 1
ATOM 557 C C . ALA A 1 74 ? 12.217 -4.509 -4.227 1.00 91.19 74 ALA A C 1
ATOM 559 O O . ALA A 1 74 ? 12.724 -3.444 -4.588 1.00 91.19 74 ALA A O 1
ATOM 560 N N . ILE A 1 75 ? 10.949 -4.812 -4.467 1.00 94.31 75 ILE A N 1
ATOM 561 C CA . ILE A 1 75 ? 9.948 -3.841 -4.891 1.00 94.31 75 ILE A CA 1
ATOM 562 C C . ILE A 1 75 ? 8.916 -3.768 -3.776 1.00 94.31 75 ILE A C 1
ATOM 564 O O . ILE A 1 75 ? 8.342 -4.791 -3.396 1.00 94.31 75 ILE A O 1
ATOM 568 N N . ILE A 1 76 ? 8.685 -2.561 -3.270 1.00 94.25 76 ILE A N 1
ATOM 569 C CA . ILE A 1 76 ? 7.590 -2.287 -2.343 1.00 94.25 76 ILE A CA 1
ATOM 570 C C . ILE A 1 76 ? 6.423 -1.759 -3.157 1.00 94.25 76 ILE A C 1
ATOM 572 O O . ILE A 1 76 ? 6.574 -0.818 -3.937 1.00 94.25 76 ILE A O 1
ATOM 576 N N . MET A 1 77 ? 5.276 -2.400 -2.997 1.00 94.31 77 MET A N 1
ATOM 577 C CA . MET A 1 77 ? 4.021 -2.108 -3.672 1.00 94.31 77 MET A CA 1
ATOM 578 C C . MET A 1 77 ? 2.998 -1.687 -2.626 1.00 94.31 77 MET A C 1
ATOM 580 O O . MET A 1 77 ? 2.725 -2.462 -1.718 1.00 94.31 77 MET A O 1
ATOM 584 N N . GLY A 1 78 ? 2.455 -0.479 -2.742 1.00 93.38 78 GLY A N 1
ATOM 585 C CA . GLY A 1 78 ? 1.475 0.063 -1.811 1.00 93.38 78 GLY A CA 1
ATOM 586 C C . GLY A 1 78 ? 0.169 0.403 -2.505 1.00 93.38 78 GLY A C 1
ATOM 587 O O . GLY A 1 78 ? 0.128 1.288 -3.366 1.00 93.38 78 GLY A O 1
ATOM 588 N N . ASP A 1 79 ? -0.892 -0.283 -2.096 1.00 92.69 79 ASP A N 1
ATOM 589 C CA . ASP A 1 79 ? -2.264 0.121 -2.356 1.00 92.69 79 ASP A CA 1
ATOM 590 C C . ASP A 1 79 ? -2.741 0.964 -1.172 1.00 92.69 79 ASP A C 1
ATOM 592 O O . ASP A 1 79 ? -2.789 0.504 -0.038 1.00 92.69 79 ASP A O 1
ATOM 596 N N . PHE A 1 80 ? -3.026 2.237 -1.424 1.00 93.88 80 PHE A N 1
ATOM 597 C CA . PHE A 1 80 ? -3.421 3.177 -0.377 1.00 93.88 80 PHE A CA 1
ATOM 598 C C . PHE A 1 80 ? -4.942 3.253 -0.236 1.00 93.88 80 PHE A C 1
ATOM 600 O O . PHE A 1 80 ? -5.422 3.748 0.778 1.00 93.88 80 PHE A O 1
ATOM 607 N N . LYS A 1 81 ? -5.702 2.762 -1.228 1.00 90.00 81 LYS A N 1
ATOM 608 C CA . LYS A 1 81 ? -7.172 2.658 -1.158 1.00 90.00 81 LYS A CA 1
ATOM 609 C C . LYS A 1 81 ? -7.621 1.372 -0.474 1.00 90.00 81 LYS A C 1
ATOM 611 O O . LYS A 1 81 ? -8.675 1.354 0.146 1.00 90.00 81 LYS A O 1
ATOM 616 N N . ALA A 1 82 ? -6.828 0.317 -0.602 1.00 87.50 82 ALA A N 1
ATOM 617 C CA . ALA A 1 82 ? -6.938 -0.888 0.201 1.00 87.50 82 ALA A CA 1
ATOM 618 C C . ALA A 1 82 ? -5.633 -1.008 0.992 1.00 87.50 82 ALA A C 1
ATOM 620 O O . ALA A 1 82 ? -4.677 -1.466 0.375 1.00 87.50 82 ALA A O 1
ATOM 621 N N . PRO A 1 83 ? -5.561 -0.541 2.259 1.00 87.38 83 PRO A N 1
ATOM 622 C CA . PRO A 1 83 ? -4.321 -0.339 3.018 1.00 87.38 83 PRO A CA 1
ATOM 623 C C . PRO A 1 83 ? -3.450 -1.589 3.111 1.00 87.38 83 PRO A C 1
ATOM 625 O O . PRO A 1 83 ? -3.443 -2.322 4.096 1.00 87.38 83 PRO A O 1
ATOM 628 N N . GLN A 1 84 ? -2.685 -1.827 2.054 1.00 87.00 84 GLN A N 1
ATOM 629 C CA . GLN A 1 84 ? -1.921 -3.037 1.872 1.00 87.00 84 GLN A CA 1
ATOM 630 C C . GLN A 1 84 ? -0.576 -2.706 1.253 1.00 87.00 84 GLN A C 1
ATOM 632 O O . GLN A 1 84 ? -0.473 -2.102 0.181 1.00 87.00 84 GLN A O 1
ATOM 637 N N . LEU A 1 85 ? 0.463 -3.201 1.916 1.00 88.81 85 LEU A N 1
ATOM 638 C CA . LEU A 1 85 ? 1.810 -3.239 1.387 1.00 88.81 85 LEU A CA 1
ATOM 639 C C . LEU A 1 85 ? 2.158 -4.667 0.986 1.00 88.81 85 LEU A C 1
ATOM 641 O O . LEU A 1 85 ? 1.909 -5.626 1.714 1.00 88.81 85 LEU A O 1
ATOM 645 N N . THR A 1 86 ? 2.756 -4.810 -0.187 1.00 85.81 86 THR A N 1
ATOM 646 C CA . THR A 1 86 ? 3.336 -6.066 -0.650 1.00 85.81 86 THR A CA 1
ATOM 647 C C . THR A 1 86 ? 4.801 -5.835 -0.972 1.00 85.81 86 THR A C 1
ATOM 649 O O . THR A 1 86 ? 5.149 -4.983 -1.789 1.00 85.81 86 THR A O 1
ATOM 652 N N . MET A 1 87 ? 5.666 -6.627 -0.350 1.00 89.06 87 MET A N 1
ATOM 653 C CA . MET A 1 87 ? 7.070 -6.707 -0.717 1.00 89.06 87 MET A CA 1
ATOM 654 C C . MET A 1 87 ? 7.280 -7.882 -1.669 1.00 89.06 87 MET A C 1
ATOM 656 O O . MET A 1 87 ? 6.808 -8.997 -1.427 1.00 89.06 87 MET A O 1
ATOM 660 N N . VAL A 1 88 ? 8.016 -7.644 -2.751 1.00 88.19 88 VAL A N 1
ATOM 661 C CA . VAL A 1 88 ? 8.387 -8.688 -3.709 1.00 88.19 88 VAL A CA 1
ATOM 662 C C . VAL A 1 88 ? 9.866 -8.615 -4.059 1.00 88.19 88 VAL A C 1
ATOM 664 O O . VAL A 1 88 ? 10.458 -7.537 -4.058 1.00 88.19 88 VAL A O 1
ATOM 667 N N . ILE A 1 89 ? 10.457 -9.757 -4.402 1.00 90.75 89 ILE A N 1
ATOM 668 C CA . ILE A 1 89 ? 11.861 -9.865 -4.808 1.00 90.75 89 ILE A CA 1
ATOM 669 C C . ILE A 1 89 ? 11.924 -10.154 -6.311 1.00 90.75 89 ILE A C 1
ATOM 671 O O . ILE A 1 89 ? 11.409 -11.191 -6.745 1.00 90.75 89 ILE A O 1
ATOM 675 N N . PRO A 1 90 ? 12.519 -9.263 -7.126 1.00 94.19 90 PRO A N 1
ATOM 676 C CA . PRO A 1 90 ? 12.823 -9.551 -8.523 1.00 94.19 90 PRO A CA 1
ATOM 677 C C . PRO A 1 90 ? 13.769 -10.750 -8.640 1.00 94.19 90 PRO A C 1
ATOM 679 O O . PRO A 1 90 ? 14.801 -10.791 -7.978 1.00 94.19 90 PRO A O 1
ATOM 682 N N . VAL A 1 91 ? 13.435 -11.704 -9.506 1.00 94.50 91 VAL A N 1
ATOM 683 C CA . VAL A 1 91 ? 14.272 -12.883 -9.803 1.00 94.50 91 VAL A CA 1
ATOM 684 C C . VAL A 1 91 ? 14.871 -12.837 -11.205 1.00 94.50 91 VAL A C 1
ATOM 686 O O . VAL A 1 91 ? 15.919 -13.423 -11.450 1.00 94.50 91 VAL A O 1
ATOM 689 N N . LYS A 1 92 ? 14.212 -12.151 -12.145 1.00 95.44 92 LYS A N 1
ATOM 690 C CA . LYS A 1 92 ? 14.693 -11.997 -13.521 1.00 95.44 92 LYS A CA 1
ATOM 691 C C . LYS A 1 92 ? 14.134 -10.727 -14.133 1.00 95.44 92 LYS A C 1
ATOM 693 O O . LYS A 1 92 ? 12.916 -10.555 -14.165 1.00 95.44 92 LYS A O 1
ATOM 698 N N . ASN A 1 93 ? 15.012 -9.910 -14.701 1.00 96.69 93 ASN A N 1
ATOM 699 C CA . ASN A 1 93 ? 14.640 -8.680 -15.387 1.00 96.69 93 ASN A CA 1
ATOM 700 C C . ASN A 1 93 ? 15.062 -8.751 -16.855 1.00 96.69 93 ASN A C 1
ATOM 702 O O . ASN A 1 93 ? 16.049 -9.397 -17.201 1.00 96.69 93 ASN A O 1
ATOM 706 N N . SER A 1 94 ? 14.297 -8.108 -17.728 1.00 97.56 94 SER A N 1
ATOM 707 C CA . SER A 1 94 ? 14.611 -8.006 -19.156 1.00 97.56 94 SER A CA 1
ATOM 708 C C . SER A 1 94 ? 13.945 -6.781 -19.760 1.00 97.56 94 SER A C 1
ATOM 710 O O . SER A 1 94 ? 12.918 -6.316 -19.259 1.00 97.56 94 SER A O 1
ATOM 712 N N . PHE A 1 95 ? 14.495 -6.288 -20.862 1.00 97.62 95 PHE A N 1
ATOM 713 C CA . PHE A 1 95 ? 13.846 -5.263 -21.664 1.00 97.62 95 PHE A CA 1
ATOM 714 C C . PHE A 1 95 ? 13.103 -5.871 -22.851 1.00 97.62 95 PHE A C 1
ATOM 716 O O . PHE A 1 95 ? 13.444 -6.947 -23.340 1.00 97.62 95 PHE A O 1
ATOM 723 N N . SER A 1 96 ? 12.078 -5.171 -23.336 1.00 96.69 96 SER A N 1
ATOM 724 C CA . SER A 1 96 ? 11.601 -5.382 -24.704 1.00 96.69 96 SER A CA 1
ATOM 725 C C . SER A 1 96 ? 12.685 -4.993 -25.716 1.00 96.69 96 SER A C 1
ATOM 727 O O . SER A 1 96 ? 13.573 -4.204 -25.400 1.00 96.69 96 SER A O 1
ATOM 729 N N . LYS A 1 97 ? 12.565 -5.462 -26.966 1.00 95.12 97 LYS A N 1
ATOM 730 C CA . LYS A 1 97 ? 13.491 -5.106 -28.061 1.00 95.12 97 LYS A CA 1
ATOM 731 C C . LYS A 1 97 ? 13.674 -3.590 -28.234 1.00 95.12 97 LYS A C 1
ATOM 733 O O . LYS A 1 97 ? 14.759 -3.128 -28.549 1.00 95.12 97 LYS A O 1
ATOM 738 N N . SER A 1 98 ? 12.623 -2.802 -27.993 1.00 94.75 98 SER A N 1
ATOM 739 C CA . SER A 1 98 ? 12.660 -1.335 -28.095 1.00 94.75 98 SER A CA 1
ATOM 740 C C . SER A 1 98 ? 13.222 -0.631 -26.856 1.00 94.75 98 SER A C 1
ATOM 742 O O . SER A 1 98 ? 13.321 0.596 -26.847 1.00 94.75 98 SER A O 1
ATOM 744 N N . HIS A 1 99 ? 13.524 -1.383 -25.794 1.00 95.56 99 HIS A N 1
ATOM 745 C CA . HIS A 1 99 ? 13.915 -0.884 -24.475 1.00 95.56 99 HIS A CA 1
ATOM 746 C C . HIS A 1 99 ? 12.874 0.041 -23.829 1.00 95.56 99 HIS A C 1
ATOM 748 O O . HIS A 1 99 ? 13.171 0.755 -22.877 1.00 95.56 99 HIS A O 1
ATOM 754 N N . ARG A 1 100 ? 11.624 0.036 -24.310 1.00 96.56 100 ARG A N 1
ATOM 755 C CA . ARG A 1 100 ? 10.536 0.842 -23.729 1.00 96.56 100 ARG A CA 1
ATOM 756 C C . ARG A 1 100 ? 9.772 0.124 -22.625 1.00 96.56 100 ARG A C 1
ATOM 758 O O . ARG A 1 100 ? 9.046 0.777 -21.884 1.00 96.56 100 ARG A O 1
ATOM 765 N N . THR A 1 101 ? 9.929 -1.190 -22.497 1.00 97.75 101 THR A N 1
ATOM 766 C CA . THR A 1 101 ? 9.271 -1.986 -21.456 1.00 97.75 101 THR A CA 1
ATOM 767 C C . THR A 1 101 ? 10.313 -2.705 -20.623 1.00 97.75 101 THR A C 1
ATOM 769 O O . THR A 1 101 ? 11.109 -3.467 -21.168 1.00 97.75 101 THR A O 1
ATOM 772 N N . LEU A 1 102 ? 10.269 -2.508 -19.309 1.00 98.12 102 LEU A N 1
ATOM 773 C CA . LEU A 1 102 ? 10.964 -3.333 -18.331 1.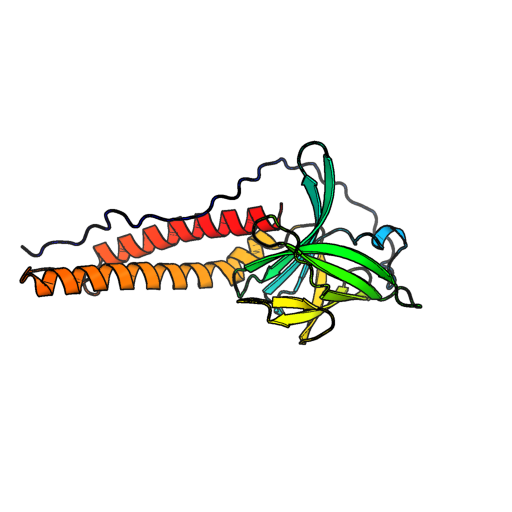00 98.12 102 LEU A CA 1
ATOM 774 C C . LEU A 1 102 ? 10.021 -4.455 -17.887 1.00 98.12 102 LEU A C 1
ATOM 776 O O . LEU A 1 102 ? 8.955 -4.198 -17.327 1.00 98.12 102 LEU A O 1
ATOM 780 N N . ASN A 1 103 ? 10.415 -5.697 -18.142 1.00 98.12 103 ASN A N 1
ATOM 781 C CA . ASN A 1 103 ? 9.720 -6.894 -17.689 1.00 98.12 103 ASN A CA 1
ATOM 782 C C . ASN A 1 103 ? 10.455 -7.471 -16.486 1.00 98.12 103 ASN A C 1
ATOM 784 O O . ASN A 1 103 ? 11.659 -7.725 -16.555 1.00 98.12 103 ASN A O 1
ATOM 788 N N . VAL A 1 104 ? 9.721 -7.713 -15.407 1.00 97.94 104 VAL A N 1
ATOM 789 C CA . VAL A 1 104 ? 10.266 -8.237 -14.154 1.00 97.94 104 VAL A CA 1
ATOM 790 C C . VAL A 1 104 ? 9.480 -9.477 -13.771 1.00 97.94 104 VAL A C 1
ATOM 792 O O . VAL A 1 104 ? 8.260 -9.436 -13.616 1.00 97.94 104 VAL A O 1
ATOM 795 N N . THR A 1 105 ? 10.189 -10.585 -13.606 1.00 97.06 105 THR A N 1
ATOM 796 C CA . THR A 1 105 ? 9.685 -11.759 -12.896 1.00 97.06 105 THR A CA 1
ATOM 797 C C . THR A 1 105 ? 10.040 -11.589 -11.428 1.00 97.06 105 THR A C 1
ATOM 799 O O . THR A 1 105 ? 11.183 -11.253 -11.118 1.00 97.06 105 THR A O 1
ATOM 802 N N . TYR A 1 106 ? 9.090 -11.808 -10.527 1.00 94.44 106 TYR A N 1
ATOM 803 C CA . TYR A 1 106 ? 9.283 -11.625 -9.091 1.00 94.44 106 TYR A CA 1
ATOM 804 C C . TYR A 1 106 ? 8.607 -12.728 -8.277 1.00 94.44 106 TYR A C 1
ATOM 806 O O . TYR A 1 106 ? 7.705 -13.415 -8.759 1.00 94.44 106 TYR A O 1
ATOM 814 N N . ARG A 1 107 ? 9.019 -12.857 -7.017 1.00 89.75 107 ARG A N 1
ATOM 815 C CA . ARG A 1 107 ? 8.380 -13.703 -6.002 1.00 89.75 107 ARG A CA 1
ATOM 816 C C . ARG A 1 107 ? 7.869 -12.836 -4.862 1.00 89.75 107 ARG A C 1
ATOM 818 O O . ARG A 1 107 ? 8.530 -11.875 -4.474 1.00 89.75 107 ARG A O 1
ATOM 825 N N . ALA A 1 108 ? 6.684 -13.151 -4.353 1.00 86.25 108 ALA A N 1
ATOM 826 C CA . ALA A 1 108 ? 6.127 -12.442 -3.207 1.00 86.25 108 ALA A CA 1
ATOM 827 C C . ALA A 1 108 ? 6.839 -12.859 -1.917 1.00 86.25 108 ALA A C 1
ATOM 829 O O . ALA A 1 108 ? 7.203 -14.026 -1.763 1.00 86.25 108 ALA A O 1
ATOM 830 N N . VAL A 1 109 ? 7.004 -11.916 -0.993 1.00 82.00 109 VAL A N 1
ATOM 831 C CA . VAL A 1 109 ? 7.457 -12.199 0.371 1.00 82.00 109 VAL A CA 1
ATOM 832 C C . VAL A 1 109 ? 6.250 -12.180 1.299 1.00 82.00 109 VAL A C 1
ATOM 834 O O . VAL A 1 109 ? 5.415 -11.280 1.220 1.00 82.00 109 VAL A O 1
ATOM 837 N N . SER A 1 110 ? 6.152 -13.176 2.173 1.00 74.56 110 SER A N 1
ATOM 838 C CA . SER A 1 110 ? 5.121 -13.258 3.208 1.00 74.56 110 SER A CA 1
ATOM 839 C C . SER A 1 110 ? 5.759 -13.780 4.486 1.00 74.56 110 SER A C 1
ATOM 841 O O . SER A 1 110 ? 6.461 -14.786 4.444 1.00 74.56 110 SER A O 1
ATOM 843 N N . ASN A 1 111 ? 5.524 -13.107 5.613 1.00 74.12 111 ASN A N 1
ATOM 844 C CA . ASN A 1 111 ? 6.040 -13.504 6.931 1.00 74.12 111 ASN A CA 1
ATOM 845 C C . ASN A 1 111 ? 7.557 -13.781 6.919 1.00 74.12 111 ASN A C 1
ATOM 847 O O . ASN A 1 111 ? 8.020 -14.811 7.400 1.00 74.12 111 ASN A O 1
ATOM 851 N N . GLY A 1 112 ? 8.325 -12.906 6.261 1.00 72.62 112 GLY A N 1
ATOM 852 C CA . GLY A 1 112 ? 9.781 -13.036 6.123 1.00 72.62 112 GLY A CA 1
ATOM 853 C C . GLY A 1 112 ? 10.263 -14.131 5.161 1.00 72.62 112 GLY A C 1
ATOM 854 O O . GLY A 1 112 ? 11.460 -14.224 4.909 1.00 72.62 112 GLY A O 1
ATOM 855 N N . LYS A 1 113 ? 9.365 -14.934 4.576 1.00 74.31 113 LYS A N 1
ATOM 856 C CA . LYS A 1 113 ? 9.711 -16.028 3.658 1.00 74.31 113 LYS A CA 1
ATOM 857 C C . LYS A 1 113 ? 9.403 -15.661 2.209 1.00 74.31 113 LYS A C 1
ATOM 859 O O . LYS A 1 113 ? 8.352 -15.096 1.898 1.00 74.31 113 LYS A O 1
ATOM 864 N N . ILE A 1 114 ? 10.319 -16.006 1.306 1.00 81.19 114 ILE A N 1
ATOM 865 C CA . ILE A 1 114 ? 10.135 -15.837 -0.140 1.00 81.19 114 ILE A CA 1
ATOM 866 C C . ILE A 1 114 ? 9.276 -16.996 -0.655 1.00 81.19 114 ILE A C 1
ATOM 868 O O . ILE A 1 114 ? 9.627 -18.161 -0.483 1.00 81.19 114 ILE A O 1
ATOM 872 N N . GLY A 1 115 ? 8.153 -16.686 -1.300 1.00 79.94 115 GLY A N 1
ATOM 873 C CA . GLY A 1 115 ? 7.291 -17.694 -1.915 1.00 79.94 115 GLY A CA 1
ATOM 874 C C . GLY A 1 115 ? 7.936 -18.361 -3.136 1.00 79.94 115 GLY A C 1
ATOM 875 O O . GLY A 1 115 ? 8.799 -17.789 -3.795 1.00 79.94 115 GLY A O 1
ATOM 876 N N . SER A 1 116 ? 7.478 -19.561 -3.490 1.00 87.56 116 SER A N 1
ATOM 877 C CA . SER A 1 116 ? 7.997 -20.329 -4.636 1.00 87.56 116 SER A CA 1
ATOM 878 C C . SER A 1 116 ? 7.447 -19.869 -5.993 1.00 87.56 116 SER A C 1
ATOM 880 O O . SER A 1 116 ? 8.094 -20.043 -7.028 1.00 87.56 116 SER A O 1
ATOM 882 N N . LYS A 1 117 ? 6.253 -19.262 -6.002 1.00 90.94 117 LYS A N 1
ATOM 883 C CA . LYS A 1 117 ? 5.535 -18.886 -7.224 1.00 90.94 117 LYS A CA 1
ATOM 884 C C . LYS A 1 117 ? 6.129 -17.645 -7.887 1.00 90.94 117 LYS A C 1
ATOM 886 O O . LYS A 1 117 ? 6.233 -16.583 -7.276 1.00 90.94 117 LYS A O 1
ATOM 891 N N . ASN A 1 118 ? 6.429 -17.779 -9.177 1.00 93.94 118 ASN A N 1
ATOM 892 C CA . ASN A 1 118 ? 6.851 -16.673 -10.026 1.00 93.94 118 ASN A CA 1
ATOM 893 C C . ASN A 1 118 ? 5.638 -15.892 -10.543 1.00 93.94 118 ASN A C 1
ATOM 895 O O . ASN A 1 118 ? 4.722 -16.448 -11.151 1.00 93.94 118 ASN A O 1
ATOM 899 N N . TYR A 1 119 ? 5.686 -14.582 -10.364 1.00 94.19 119 TYR A N 1
ATOM 900 C CA . TYR A 1 119 ? 4.764 -13.614 -10.941 1.00 94.19 119 TYR A CA 1
ATOM 901 C C . TYR A 1 119 ? 5.513 -12.720 -11.922 1.00 94.19 119 TYR A C 1
ATOM 903 O O . TYR A 1 119 ? 6.743 -12.687 -11.932 1.00 94.19 119 TYR A O 1
ATOM 911 N N . LYS A 1 120 ? 4.776 -11.996 -12.763 1.00 96.12 120 LYS A N 1
ATOM 912 C CA . LYS A 1 120 ? 5.352 -11.099 -13.763 1.00 96.12 120 LYS A CA 1
ATOM 913 C C . LYS A 1 120 ? 4.687 -9.737 -13.684 1.00 96.12 120 LYS A C 1
ATOM 915 O O . LYS A 1 120 ? 3.463 -9.660 -13.596 1.00 96.12 120 LYS A O 1
ATOM 920 N N . LEU A 1 121 ? 5.489 -8.688 -13.798 1.00 96.25 121 LEU A N 1
ATOM 921 C CA . LEU A 1 121 ? 5.034 -7.329 -14.065 1.00 96.25 121 LEU A CA 1
ATOM 922 C C . LEU A 1 121 ? 5.742 -6.763 -15.293 1.00 96.25 121 LEU A C 1
ATOM 924 O O . LEU A 1 121 ? 6.865 -7.157 -15.619 1.00 96.25 121 LEU A O 1
ATOM 928 N N . SER A 1 122 ? 5.082 -5.803 -15.934 1.00 97.00 122 SER A N 1
ATOM 929 C CA . SER A 1 122 ? 5.653 -5.006 -17.014 1.00 97.00 122 SER A CA 1
ATOM 930 C C . SER A 1 122 ? 5.452 -3.529 -16.712 1.00 97.00 122 SER A C 1
ATOM 932 O O . SER A 1 122 ? 4.341 -3.095 -16.403 1.00 97.00 122 SER A O 1
ATOM 934 N N . LEU A 1 123 ? 6.530 -2.761 -16.835 1.00 98.06 123 LEU A N 1
ATOM 935 C CA . LEU A 1 123 ? 6.534 -1.311 -16.722 1.00 98.06 123 LEU A CA 1
ATOM 936 C C . LEU A 1 123 ? 6.919 -0.717 -18.074 1.00 98.06 123 LEU A C 1
ATOM 938 O O . LEU A 1 123 ? 8.051 -0.874 -18.525 1.00 98.06 123 LEU A O 1
ATOM 942 N N . TYR A 1 124 ? 5.983 -0.038 -18.721 1.00 97.69 124 TYR A N 1
ATOM 943 C CA . TYR A 1 124 ? 6.215 0.631 -19.997 1.00 97.69 124 TYR A CA 1
ATOM 944 C C . TYR A 1 124 ? 6.511 2.114 -19.780 1.00 97.69 124 TYR A C 1
ATOM 946 O O . TYR A 1 124 ? 5.775 2.788 -19.066 1.00 97.69 124 TYR A O 1
ATOM 954 N N . LYS A 1 125 ? 7.568 2.633 -20.402 1.00 96.94 125 LYS A N 1
ATOM 955 C CA . LYS A 1 125 ? 8.000 4.031 -20.322 1.00 96.94 125 LYS A CA 1
ATOM 956 C C . LYS A 1 125 ? 7.353 4.831 -21.456 1.00 96.94 125 LYS A C 1
ATOM 958 O O . LYS A 1 125 ? 7.706 4.687 -22.631 1.00 96.94 125 LYS A O 1
ATOM 963 N N . LYS A 1 126 ? 6.364 5.665 -21.111 1.00 92.88 126 LYS A N 1
ATOM 964 C CA . LYS A 1 126 ? 5.709 6.564 -22.077 1.00 92.88 126 LYS A CA 1
ATOM 965 C C . LYS A 1 126 ? 6.629 7.741 -22.388 1.00 92.88 126 LYS A C 1
ATOM 967 O O . LYS A 1 126 ? 6.917 7.990 -23.553 1.00 92.88 126 LYS A O 1
ATOM 972 N N . THR A 1 127 ? 7.102 8.407 -21.337 1.00 89.75 127 THR A N 1
ATOM 973 C CA . THR A 1 127 ? 8.044 9.537 -21.362 1.00 89.75 127 THR A CA 1
ATOM 974 C C . THR A 1 127 ? 9.102 9.330 -20.275 1.00 89.75 127 THR A C 1
ATOM 976 O O . THR A 1 127 ? 9.033 8.352 -19.530 1.00 89.75 127 THR A O 1
ATOM 979 N N . GLY A 1 128 ? 10.071 10.237 -20.119 1.00 87.44 128 GLY A N 1
ATOM 980 C CA . GLY A 1 128 ? 11.075 10.078 -19.058 1.00 87.44 128 GLY A CA 1
ATOM 981 C C . GLY A 1 128 ? 10.511 10.085 -17.628 1.00 87.44 128 GLY A C 1
ATOM 982 O O . GLY A 1 128 ? 11.104 9.477 -16.733 1.00 87.44 128 GLY A O 1
ATOM 983 N N . SER A 1 129 ? 9.340 10.691 -17.410 1.00 90.69 129 SER A N 1
ATOM 984 C CA . SER A 1 129 ? 8.681 10.776 -16.098 1.00 90.69 129 SER A CA 1
ATOM 985 C C . SER A 1 129 ? 7.349 10.030 -16.011 1.00 90.69 129 SER A C 1
ATOM 987 O O . SER A 1 129 ? 6.835 9.870 -14.905 1.00 90.69 129 SER A O 1
ATOM 989 N N . THR A 1 130 ? 6.790 9.540 -17.123 1.00 95.00 130 THR A N 1
ATOM 990 C CA . THR A 1 130 ? 5.491 8.850 -17.130 1.00 95.00 130 THR A CA 1
ATOM 991 C C . THR A 1 130 ? 5.591 7.430 -17.665 1.00 95.00 130 THR A C 1
ATOM 993 O O . THR A 1 130 ? 6.264 7.144 -18.657 1.00 95.00 130 THR A O 1
ATOM 996 N N . TYR A 1 131 ? 4.888 6.528 -16.994 1.00 98.00 131 TYR A N 1
ATOM 997 C CA . TYR A 1 131 ? 4.958 5.093 -17.201 1.00 98.00 131 TYR A CA 1
ATOM 998 C C . TYR A 1 131 ? 3.552 4.504 -17.192 1.00 98.00 131 TYR A C 1
ATOM 1000 O O . TYR A 1 131 ? 2.631 5.103 -16.642 1.00 98.00 131 TYR A O 1
ATOM 1008 N N . THR A 1 132 ? 3.371 3.314 -17.751 1.00 98.19 132 THR A N 1
ATOM 1009 C CA . THR A 1 132 ? 2.155 2.524 -17.551 1.00 98.19 132 THR A CA 1
ATOM 1010 C C . THR A 1 132 ? 2.494 1.153 -17.023 1.00 98.19 132 THR A C 1
ATOM 1012 O O . THR A 1 132 ? 3.435 0.512 -17.493 1.00 98.19 132 THR A O 1
ATOM 1015 N N . ALA A 1 133 ? 1.682 0.687 -16.090 1.00 98.12 133 ALA A N 1
ATOM 1016 C CA . ALA A 1 133 ? 1.705 -0.683 -15.612 1.00 98.12 133 ALA A CA 1
ATOM 1017 C C . ALA A 1 133 ? 0.271 -1.132 -15.336 1.00 98.12 133 ALA A C 1
ATOM 1019 O O . ALA A 1 133 ? -0.627 -0.296 -15.180 1.00 98.12 133 ALA A O 1
ATOM 1020 N N . LYS A 1 134 ? 0.044 -2.444 -15.294 1.00 97.94 134 LYS A N 1
ATOM 1021 C CA . LYS A 1 134 ? -1.268 -2.989 -14.947 1.00 97.94 134 LYS A CA 1
ATOM 1022 C C . LYS A 1 134 ? -1.319 -3.336 -13.470 1.00 97.94 134 LYS A C 1
ATOM 1024 O O . LYS A 1 134 ? -0.337 -3.823 -12.914 1.00 97.94 134 LYS A O 1
ATOM 1029 N N . LEU A 1 135 ? -2.465 -3.082 -12.853 1.00 96.25 135 LEU A N 1
ATOM 1030 C CA . LEU A 1 135 ? -2.783 -3.519 -11.501 1.00 96.25 135 LEU A CA 1
ATOM 1031 C C . LEU A 1 135 ? -3.840 -4.618 -11.572 1.00 96.25 135 LEU A C 1
ATOM 1033 O O . LEU A 1 135 ? -4.841 -4.486 -12.278 1.00 96.25 135 LEU A O 1
ATOM 1037 N N . THR A 1 136 ? -3.631 -5.693 -10.823 1.00 93.81 136 THR A N 1
ATOM 1038 C CA . THR A 1 136 ? -4.596 -6.789 -10.672 1.00 93.81 136 THR A CA 1
ATOM 1039 C C . THR A 1 136 ? -4.868 -7.041 -9.196 1.00 93.81 136 THR A C 1
ATOM 1041 O O . THR A 1 136 ? -4.031 -6.698 -8.360 1.00 93.81 136 THR A O 1
ATOM 1044 N N . LYS A 1 137 ? -6.029 -7.622 -8.877 1.00 86.81 137 LYS A N 1
ATOM 1045 C CA . LYS A 1 137 ? -6.392 -7.966 -7.499 1.00 86.81 137 LYS A CA 1
ATOM 1046 C C . LYS A 1 137 ? -5.375 -8.956 -6.928 1.00 86.81 137 LYS A C 1
ATOM 1048 O O . LYS A 1 137 ? -5.009 -9.930 -7.585 1.00 86.81 137 LYS A O 1
ATOM 1053 N N . TYR A 1 138 ? -4.928 -8.701 -5.708 1.00 75.94 138 TYR A N 1
ATOM 1054 C CA . TYR A 1 138 ? -4.024 -9.564 -4.964 1.00 75.94 138 TYR A CA 1
ATOM 1055 C C . TYR A 1 138 ? -4.349 -9.447 -3.477 1.00 75.94 138 TYR A C 1
ATOM 1057 O O . TYR A 1 138 ? -4.135 -8.391 -2.892 1.00 75.94 138 TYR A O 1
ATOM 1065 N N . LYS A 1 139 ? -4.861 -10.533 -2.878 1.00 76.88 139 LYS A N 1
ATOM 1066 C CA . LYS A 1 139 ? -5.455 -10.512 -1.529 1.00 76.88 139 LYS A CA 1
ATOM 1067 C C . LYS A 1 139 ? -6.505 -9.383 -1.435 1.00 76.88 139 LYS A C 1
ATOM 1069 O O . LYS A 1 139 ? -7.353 -9.293 -2.328 1.00 76.88 139 LYS A O 1
ATOM 1074 N N . ASP A 1 140 ? -6.423 -8.539 -0.411 1.00 72.81 140 ASP A N 1
ATOM 1075 C CA . ASP A 1 140 ? -7.368 -7.446 -0.151 1.00 72.81 140 ASP A CA 1
ATOM 1076 C C . ASP A 1 140 ? -7.093 -6.177 -0.972 1.00 72.81 140 ASP A C 1
ATOM 1078 O O . ASP A 1 140 ? -7.934 -5.286 -1.037 1.00 72.81 140 ASP A O 1
ATOM 1082 N N . GLY A 1 141 ? -5.949 -6.103 -1.651 1.00 80.75 141 GLY A N 1
ATOM 1083 C CA . GLY A 1 141 ? -5.527 -4.963 -2.454 1.00 80.75 141 GLY A CA 1
ATOM 1084 C C . GLY A 1 141 ? -5.139 -5.360 -3.872 1.00 80.75 141 GLY A C 1
ATOM 1085 O O . GLY A 1 141 ? -5.744 -6.230 -4.513 1.00 80.75 141 GLY A O 1
ATOM 1086 N N . ARG A 1 142 ? -4.139 -4.665 -4.415 1.00 89.25 142 ARG A N 1
ATOM 1087 C CA . ARG A 1 142 ? -3.660 -4.853 -5.788 1.00 89.25 142 ARG A CA 1
ATOM 1088 C C . ARG A 1 142 ? -2.150 -5.034 -5.833 1.00 89.25 142 ARG A C 1
ATOM 1090 O O . ARG A 1 142 ? -1.421 -4.552 -4.976 1.00 89.25 142 ARG A O 1
ATOM 1097 N N . ALA A 1 143 ? -1.681 -5.699 -6.883 1.00 88.50 143 ALA A N 1
ATOM 1098 C CA . ALA A 1 143 ? -0.264 -5.811 -7.208 1.00 88.50 143 ALA A CA 1
ATOM 1099 C C . ALA A 1 143 ? -0.011 -5.381 -8.656 1.00 88.50 143 ALA A C 1
ATOM 1101 O O . ALA A 1 143 ? -0.873 -5.544 -9.527 1.00 88.50 143 ALA A O 1
ATOM 1102 N N . VAL A 1 144 ? 1.196 -4.876 -8.928 1.00 91.19 144 VAL A N 1
ATOM 1103 C CA . VAL A 1 144 ? 1.633 -4.610 -10.304 1.00 91.19 144 VAL A CA 1
ATOM 1104 C C . VAL A 1 144 ? 1.831 -5.940 -11.021 1.00 91.19 144 VAL A C 1
ATOM 1106 O O . VAL A 1 144 ? 2.528 -6.819 -10.523 1.00 91.19 144 VAL A O 1
ATOM 1109 N N . ASN A 1 145 ? 1.224 -6.096 -12.194 1.00 91.81 145 ASN A N 1
ATOM 1110 C CA . ASN A 1 145 ? 1.212 -7.355 -12.928 1.00 91.81 145 ASN A CA 1
ATOM 1111 C C . ASN A 1 145 ? 1.220 -7.125 -14.451 1.00 91.81 145 ASN A C 1
ATOM 1113 O O . ASN A 1 145 ? 1.151 -5.995 -14.932 1.00 91.81 145 ASN A O 1
ATOM 1117 N N . VAL A 1 146 ? 1.320 -8.202 -15.229 1.00 93.75 146 VAL A N 1
ATOM 1118 C CA . VAL A 1 146 ? 1.110 -8.200 -16.690 1.00 93.75 146 VAL A CA 1
ATOM 1119 C C . VAL A 1 146 ? -0.373 -8.288 -17.079 1.00 93.75 146 VAL A C 1
ATOM 1121 O O . VAL A 1 146 ? -0.738 -8.000 -18.222 1.00 93.75 146 VAL A O 1
ATOM 1124 N N . LYS A 1 147 ? -1.239 -8.667 -16.133 1.00 91.81 147 LYS A N 1
ATOM 1125 C CA . LYS A 1 147 ? -2.702 -8.718 -16.275 1.00 91.81 147 LYS A CA 1
ATOM 1126 C C . LYS A 1 147 ? -3.379 -7.615 -15.454 1.00 91.81 147 LYS A C 1
ATOM 1128 O O . LYS A 1 147 ? -2.762 -7.024 -14.573 1.00 91.81 147 LYS A O 1
ATOM 1133 N N . GLY A 1 148 ? -4.660 -7.375 -15.731 1.00 95.56 148 GLY A N 1
ATOM 1134 C CA . GLY A 1 148 ? -5.488 -6.402 -15.015 1.00 95.56 148 GLY A CA 1
ATOM 1135 C C . GLY A 1 148 ? -5.581 -5.042 -15.705 1.00 95.56 148 GLY A C 1
ATOM 1136 O O . GLY A 1 148 ? -5.325 -4.918 -16.906 1.00 95.56 148 GLY A O 1
ATOM 1137 N N . THR A 1 149 ? -5.961 -4.031 -14.931 1.00 97.56 149 THR A N 1
ATOM 1138 C CA . THR A 1 149 ? -6.297 -2.689 -15.418 1.00 97.56 149 THR A CA 1
ATOM 1139 C C . THR A 1 149 ? -5.045 -1.837 -15.559 1.00 97.56 149 THR A C 1
ATOM 1141 O O . THR A 1 149 ? -4.256 -1.723 -14.622 1.00 97.56 149 THR A O 1
ATOM 1144 N N . THR A 1 150 ? -4.862 -1.216 -16.722 1.00 98.00 150 THR A N 1
ATOM 1145 C CA . THR A 1 150 ? -3.727 -0.324 -16.990 1.00 98.00 150 THR A CA 1
ATOM 1146 C C . THR A 1 150 ? -3.914 1.023 -16.293 1.00 98.00 150 THR A C 1
ATOM 1148 O O . THR A 1 150 ? -4.943 1.676 -16.455 1.00 98.00 150 THR A O 1
ATOM 1151 N N . TYR A 1 151 ? -2.881 1.482 -15.590 1.00 98.25 151 TYR A N 1
ATOM 1152 C CA . TYR A 1 151 ? -2.809 2.823 -15.017 1.00 98.25 151 TYR A CA 1
ATOM 1153 C C . TYR A 1 151 ? -1.553 3.548 -15.487 1.00 98.25 151 TYR A C 1
ATOM 1155 O O . TYR A 1 151 ? -0.524 2.928 -15.765 1.00 98.25 151 TYR A O 1
ATOM 1163 N N . THR A 1 152 ? -1.636 4.877 -15.533 1.00 98.12 152 THR A N 1
ATOM 1164 C CA . THR A 1 152 ? -0.473 5.749 -15.714 1.00 98.12 152 THR A CA 1
ATOM 1165 C C . THR A 1 152 ? 0.144 6.062 -14.355 1.00 98.12 152 THR A C 1
ATOM 1167 O O . THR A 1 152 ? -0.568 6.423 -13.412 1.00 98.12 152 THR A O 1
ATOM 1170 N N . PHE A 1 153 ? 1.465 5.948 -14.280 1.00 98.38 153 PHE A N 1
ATOM 1171 C CA . PHE A 1 153 ? 2.288 6.257 -13.122 1.00 98.38 153 PHE A CA 1
ATOM 1172 C C . PHE A 1 153 ? 3.257 7.384 -13.456 1.00 98.38 153 PHE A C 1
ATOM 1174 O O . PHE A 1 153 ? 3.915 7.358 -14.496 1.00 98.38 153 PHE A O 1
ATOM 1181 N N . THR A 1 154 ? 3.388 8.338 -12.546 1.00 97.44 154 THR A N 1
ATOM 1182 C CA . THR A 1 154 ? 4.416 9.377 -12.610 1.00 97.44 154 THR A CA 1
ATOM 1183 C C . THR A 1 154 ? 5.573 8.980 -11.706 1.00 97.44 154 THR A C 1
ATOM 1185 O O . THR A 1 154 ? 5.354 8.628 -10.546 1.00 97.44 154 THR A O 1
ATOM 1188 N N . LYS A 1 155 ? 6.801 9.044 -12.225 1.00 96.31 155 LYS A N 1
ATOM 1189 C CA . LYS A 1 155 ? 8.025 8.853 -11.447 1.00 96.31 155 LYS A CA 1
ATOM 1190 C C . LYS A 1 155 ? 8.362 10.137 -10.691 1.00 96.31 155 LYS A C 1
ATOM 1192 O O . LYS A 1 155 ? 8.499 11.194 -11.303 1.00 96.31 155 LYS A O 1
ATOM 1197 N N . THR A 1 156 ? 8.531 10.044 -9.377 1.00 93.81 156 THR A N 1
ATOM 1198 C CA . THR A 1 156 ? 8.948 11.153 -8.509 1.00 93.81 156 THR A CA 1
ATOM 1199 C C . THR A 1 156 ? 10.138 10.766 -7.645 1.00 93.81 156 THR A C 1
ATOM 1201 O O . THR A 1 156 ? 10.370 9.590 -7.365 1.00 93.81 156 THR A O 1
ATOM 1204 N N . LYS A 1 157 ? 10.914 11.766 -7.221 1.00 93.44 157 LYS A N 1
ATOM 1205 C CA . LYS A 1 157 ? 12.004 11.572 -6.253 1.00 93.44 157 LYS A CA 1
ATOM 1206 C C . LYS A 1 157 ? 11.477 11.489 -4.826 1.00 93.44 157 LYS A C 1
ATOM 1208 O O . LYS A 1 157 ? 11.923 10.648 -4.060 1.00 93.44 157 LYS A O 1
ATOM 1213 N N . THR A 1 158 ? 10.502 12.333 -4.502 1.00 94.31 158 THR A N 1
ATOM 1214 C CA . THR A 1 158 ? 9.861 12.370 -3.188 1.00 94.31 158 THR A CA 1
ATOM 1215 C C . THR A 1 158 ? 8.827 11.260 -3.064 1.00 94.31 158 THR A C 1
ATOM 1217 O O . THR A 1 158 ? 8.081 10.992 -4.016 1.00 94.31 158 THR A O 1
ATOM 1220 N N . SER A 1 159 ? 8.781 10.636 -1.885 1.00 96.44 159 SER A N 1
ATOM 1221 C CA . SER A 1 159 ? 7.792 9.610 -1.572 1.00 96.44 159 SER A CA 1
ATOM 1222 C C . SER A 1 159 ? 6.372 10.187 -1.564 1.00 96.44 159 SER A C 1
ATOM 1224 O O . SER A 1 159 ? 6.138 11.214 -0.924 1.00 96.44 159 SER A O 1
ATOM 1226 N N . PRO A 1 160 ? 5.399 9.529 -2.220 1.00 96.69 160 PRO A N 1
ATOM 1227 C CA . PRO A 1 160 ? 3.989 9.888 -2.116 1.00 96.69 160 PRO A CA 1
ATOM 1228 C C . PRO A 1 160 ? 3.319 9.338 -0.850 1.00 96.69 160 PRO A C 1
ATOM 1230 O O . PRO A 1 160 ? 2.138 9.593 -0.651 1.00 96.69 160 PRO A O 1
ATOM 1233 N N . ALA A 1 161 ? 4.021 8.556 -0.021 1.00 94.88 161 ALA A N 1
ATOM 1234 C CA . ALA A 1 161 ? 3.390 7.751 1.020 1.00 94.88 161 ALA A CA 1
ATOM 1235 C C . ALA A 1 161 ? 2.559 8.581 1.998 1.00 94.88 161 ALA A C 1
ATOM 1237 O O . ALA A 1 161 ? 1.397 8.268 2.216 1.00 94.88 161 ALA A O 1
ATOM 1238 N N . LYS A 1 162 ? 3.116 9.678 2.526 1.00 96.69 162 LYS A N 1
ATOM 1239 C CA . LYS A 1 162 ? 2.410 10.539 3.486 1.00 96.69 162 LYS A CA 1
ATOM 1240 C C . LYS A 1 162 ? 1.143 11.152 2.886 1.00 96.69 162 LYS A C 1
ATOM 1242 O O . LYS A 1 162 ? 0.089 11.124 3.516 1.00 96.69 162 LYS A O 1
ATOM 1247 N N . SER A 1 163 ? 1.231 11.689 1.667 1.00 97.50 163 SER A N 1
ATOM 1248 C CA . SER A 1 163 ? 0.079 12.324 1.020 1.00 97.50 163 SER A CA 1
ATOM 1249 C C . SER A 1 163 ? -0.981 11.306 0.610 1.00 97.50 163 SER A C 1
ATOM 1251 O O . SER A 1 163 ? -2.166 11.569 0.783 1.00 97.50 163 SER A O 1
ATOM 1253 N N . TYR A 1 164 ? -0.583 10.129 0.124 1.00 97.94 164 TYR A N 1
ATOM 1254 C CA . TYR A 1 164 ? -1.526 9.074 -0.249 1.00 97.94 164 TYR A CA 1
ATOM 1255 C C . TYR A 1 164 ? -2.148 8.396 0.969 1.00 97.94 164 TYR A C 1
ATOM 1257 O O . TYR A 1 164 ? -3.336 8.093 0.934 1.00 97.94 164 TYR A O 1
ATOM 1265 N N . ALA A 1 165 ? -1.392 8.205 2.050 1.00 94.50 165 ALA A N 1
ATOM 1266 C CA . ALA A 1 165 ? -1.932 7.661 3.285 1.00 94.50 165 ALA A CA 1
ATOM 1267 C C . ALA A 1 165 ? -2.981 8.610 3.875 1.00 94.50 165 ALA A C 1
ATOM 1269 O O . ALA A 1 165 ? -4.086 8.178 4.177 1.00 94.50 165 ALA A O 1
ATOM 1270 N N . SER A 1 166 ? -2.692 9.914 3.925 1.00 95.31 166 SER A N 1
ATOM 1271 C CA . SER A 1 166 ? -3.669 10.921 4.355 1.00 95.31 166 SER A CA 1
ATOM 1272 C C . SER A 1 166 ? -4.923 10.945 3.467 1.00 95.31 166 SER A C 1
ATOM 1274 O O . SER A 1 166 ? -6.039 10.950 3.972 1.00 95.31 166 SER A O 1
ATOM 1276 N N . ALA A 1 167 ? -4.754 10.914 2.140 1.00 96.25 167 ALA A N 1
ATOM 1277 C CA . ALA A 1 167 ? -5.871 11.063 1.205 1.00 96.25 167 ALA A CA 1
ATOM 1278 C C . ALA A 1 167 ? -6.730 9.800 1.025 1.00 96.25 167 ALA A C 1
ATOM 1280 O O . ALA A 1 167 ? -7.919 9.911 0.740 1.00 96.25 167 ALA A O 1
ATOM 1281 N N . TYR A 1 168 ? -6.136 8.606 1.116 1.00 95.00 168 TYR A N 1
ATOM 1282 C CA . TYR A 1 168 ? -6.806 7.354 0.742 1.00 95.00 168 TYR A CA 1
ATOM 1283 C C . TYR A 1 168 ? -6.870 6.337 1.876 1.00 95.00 168 TYR A C 1
ATOM 1285 O O . TYR A 1 168 ? -7.867 5.634 1.993 1.00 95.00 168 TYR A O 1
ATOM 1293 N N . THR A 1 169 ? -5.829 6.250 2.702 1.00 91.00 169 THR A N 1
ATOM 1294 C CA . THR A 1 169 ? -5.723 5.207 3.730 1.00 91.00 169 THR A CA 1
ATOM 1295 C C . THR A 1 169 ? -6.411 5.615 5.022 1.00 91.00 169 THR A C 1
ATOM 1297 O O . THR A 1 169 ? -7.143 4.817 5.600 1.00 91.00 169 THR A O 1
ATOM 1300 N N . LYS A 1 170 ? -6.228 6.870 5.444 1.00 92.69 170 LYS A N 1
ATOM 1301 C CA . LYS A 1 170 ? -6.784 7.414 6.684 1.00 92.69 170 LYS A CA 1
ATOM 1302 C C . LYS A 1 170 ? -8.304 7.213 6.770 1.00 92.69 170 LYS A C 1
ATOM 1304 O O . LYS A 1 170 ? -8.719 6.576 7.731 1.00 92.69 170 LYS A O 1
ATOM 1309 N N . PRO A 1 171 ? -9.116 7.579 5.755 1.00 95.00 171 PRO A N 1
ATOM 1310 C CA . PRO A 1 171 ? -10.563 7.362 5.824 1.00 95.00 171 PRO A CA 1
ATOM 1311 C C . PRO A 1 171 ? -10.967 5.885 5.956 1.00 95.00 171 PRO A C 1
ATOM 1313 O O . PRO A 1 171 ? -11.996 5.569 6.547 1.00 95.00 171 PRO A O 1
ATOM 1316 N N . VAL A 1 172 ? -10.172 4.965 5.396 1.00 88.50 172 VAL A N 1
ATOM 1317 C CA . VAL A 1 172 ? -10.443 3.521 5.467 1.00 88.50 172 VAL A CA 1
ATOM 1318 C C . VAL A 1 172 ? -10.147 2.985 6.866 1.00 88.50 172 VAL A C 1
ATOM 1320 O O . VAL A 1 172 ? -10.956 2.235 7.407 1.00 88.50 172 VAL A O 1
ATOM 1323 N N . ILE A 1 173 ? -9.016 3.385 7.453 1.00 86.62 173 ILE A N 1
ATOM 1324 C CA . ILE A 1 173 ? -8.619 2.977 8.806 1.00 86.62 173 ILE A CA 1
ATOM 1325 C C . ILE A 1 173 ? -9.557 3.580 9.851 1.00 86.62 173 ILE A C 1
ATOM 1327 O O . ILE A 1 173 ? -10.026 2.845 10.713 1.00 86.62 173 ILE A O 1
ATOM 1331 N N . GLU A 1 174 ? -9.898 4.867 9.736 1.00 90.88 174 GLU A N 1
ATOM 1332 C CA . GLU A 1 174 ? -10.857 5.519 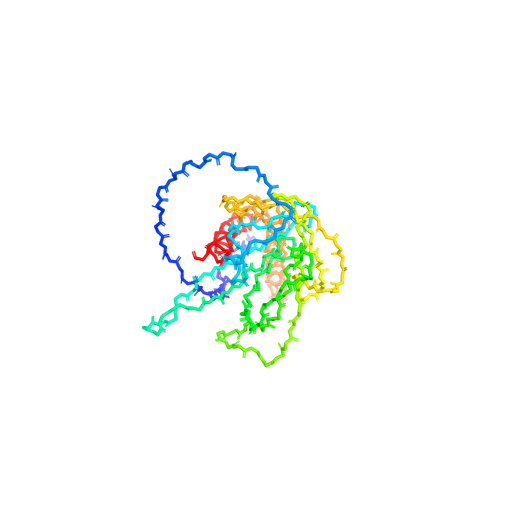10.638 1.00 90.88 174 GLU A CA 1
ATOM 1333 C C . GLU A 1 174 ? -12.184 4.769 10.641 1.00 90.88 174 GLU A C 1
ATOM 1335 O O . GLU A 1 174 ? -12.657 4.362 11.696 1.00 90.88 174 GLU A O 1
ATOM 1340 N N . LYS A 1 175 ? -12.739 4.483 9.455 1.00 87.12 175 LYS A N 1
ATOM 1341 C CA . LYS A 1 175 ? -13.991 3.730 9.337 1.00 87.12 175 LYS A CA 1
ATOM 1342 C C . LYS A 1 175 ? -13.893 2.333 9.954 1.00 87.12 175 LYS A C 1
ATOM 1344 O O . LYS A 1 175 ? -14.828 1.896 10.619 1.00 87.12 175 LYS A O 1
ATOM 1349 N N . LEU A 1 176 ? -12.788 1.622 9.722 1.00 82.44 176 LEU A N 1
ATOM 1350 C CA . LEU A 1 176 ? -12.579 0.286 10.279 1.00 82.44 176 LEU A CA 1
ATOM 1351 C C . LEU A 1 176 ? -12.534 0.324 11.811 1.00 82.44 176 LEU A C 1
ATOM 1353 O O . LEU A 1 176 ? -13.242 -0.449 12.452 1.00 82.44 176 LEU A O 1
ATOM 1357 N N . LEU A 1 177 ? -11.738 1.229 12.382 1.00 84.44 177 LEU A N 1
ATOM 1358 C CA . LEU A 1 177 ? -11.584 1.367 13.828 1.00 84.44 177 LEU A CA 1
ATOM 1359 C C . LEU A 1 177 ? -12.882 1.840 14.484 1.00 84.44 177 LEU A C 1
ATOM 1361 O O . LEU A 1 177 ? -13.288 1.255 15.481 1.00 84.44 177 LEU A O 1
ATOM 1365 N N . THR A 1 178 ? -13.581 2.827 13.912 1.00 86.94 178 THR A N 1
ATOM 1366 C CA . THR A 1 178 ? -14.894 3.265 14.416 1.00 86.94 178 THR A CA 1
ATOM 1367 C C . THR A 1 178 ? -15.872 2.098 14.480 1.00 86.94 178 THR A C 1
ATOM 1369 O O . THR A 1 178 ? -16.497 1.883 15.514 1.00 86.94 178 THR A O 1
ATOM 1372 N N . ASN A 1 179 ? -15.962 1.296 13.415 1.00 82.38 179 ASN A N 1
ATOM 1373 C CA . ASN A 1 179 ? -16.836 0.126 13.406 1.00 82.38 179 ASN A CA 1
ATOM 1374 C C . ASN A 1 179 ? -16.431 -0.909 14.467 1.00 82.38 179 ASN A C 1
ATOM 1376 O O . ASN A 1 179 ? -17.304 -1.500 15.093 1.00 82.38 179 ASN A O 1
ATOM 1380 N N . GLN A 1 180 ? -15.129 -1.127 14.680 1.00 80.75 180 GLN A N 1
ATOM 1381 C CA . GLN A 1 180 ? -14.630 -2.061 15.693 1.00 80.75 180 GLN A CA 1
ATOM 1382 C C . GLN A 1 180 ? -14.944 -1.597 17.117 1.00 80.75 180 GLN A C 1
ATOM 1384 O O . GLN A 1 180 ? -15.446 -2.392 17.907 1.00 80.75 180 GLN A O 1
ATOM 1389 N N . TYR A 1 181 ? -14.687 -0.327 17.437 1.00 83.56 181 TYR A N 1
ATOM 1390 C CA . TYR A 1 181 ? -15.001 0.228 18.754 1.00 83.56 181 TYR A CA 1
ATOM 1391 C C . TYR A 1 181 ? -16.509 0.228 19.017 1.00 83.56 181 TYR A C 1
ATOM 1393 O O . TYR A 1 181 ? -16.926 -0.218 20.080 1.00 83.56 181 TYR A O 1
ATOM 1401 N N . ASN A 1 182 ? -17.328 0.637 18.044 1.00 84.81 182 ASN A N 1
ATOM 1402 C CA . ASN A 1 182 ? -18.784 0.616 18.198 1.00 84.81 182 ASN A CA 1
ATOM 1403 C C . ASN A 1 182 ? -19.314 -0.809 18.390 1.00 84.81 182 ASN A C 1
ATOM 1405 O O . ASN A 1 182 ? -20.124 -1.036 19.277 1.00 84.81 182 ASN A O 1
ATOM 1409 N N . ALA A 1 183 ? -18.828 -1.782 17.612 1.00 82.69 183 ALA A N 1
ATOM 1410 C CA . ALA A 1 183 ? -19.235 -3.177 17.770 1.00 82.69 183 ALA A CA 1
ATOM 1411 C C . ALA A 1 183 ? -18.799 -3.771 19.120 1.00 82.69 183 ALA A C 1
ATOM 1413 O O . ALA A 1 183 ? -19.521 -4.583 19.692 1.00 82.69 183 ALA A O 1
ATOM 1414 N N . TYR A 1 184 ? -17.626 -3.379 19.626 1.00 83.62 184 TYR A N 1
ATOM 1415 C CA . TYR A 1 184 ? -17.152 -3.789 20.946 1.00 83.62 184 TYR A CA 1
ATOM 1416 C C . TYR A 1 184 ? -18.061 -3.249 22.054 1.00 83.62 184 TYR A C 1
ATOM 1418 O O . TYR A 1 184 ? -18.535 -4.019 22.881 1.00 83.62 184 TYR A O 1
ATOM 1426 N N . VAL A 1 185 ? -18.335 -1.945 22.035 1.00 86.75 185 VAL A N 1
ATOM 1427 C CA . VAL A 1 185 ? -19.160 -1.289 23.055 1.00 86.75 185 VAL A CA 1
ATOM 1428 C C . VAL A 1 185 ? -20.609 -1.778 22.996 1.00 86.75 185 VAL A C 1
ATOM 1430 O O . VAL A 1 185 ? -21.197 -2.049 24.036 1.00 86.75 185 VAL A O 1
ATOM 1433 N N . GLU A 1 186 ? -21.166 -1.966 21.797 1.00 86.75 186 GLU A N 1
ATOM 1434 C CA . GLU A 1 186 ? -22.500 -2.553 21.626 1.00 86.75 186 GLU A CA 1
ATOM 1435 C C . GLU A 1 186 ? -22.569 -3.960 22.225 1.00 86.75 186 GLU A C 1
ATOM 1437 O O . GLU A 1 186 ? -23.523 -4.309 22.913 1.00 86.75 186 GLU A O 1
ATOM 1442 N N . LYS A 1 187 ? -21.526 -4.771 22.017 1.00 84.88 187 LYS A N 1
ATOM 1443 C CA . LYS A 1 187 ? -21.454 -6.098 22.623 1.00 84.88 187 LYS A CA 1
ATOM 1444 C C . LYS A 1 187 ? -21.443 -6.024 24.153 1.00 84.88 187 LYS A C 1
ATOM 1446 O O . LYS A 1 187 ? -22.189 -6.768 24.781 1.00 84.88 187 LYS A O 1
ATOM 1451 N N . GLU A 1 188 ? -20.636 -5.144 24.747 1.00 85.69 188 GLU A N 1
ATOM 1452 C CA . GLU A 1 188 ? -20.622 -4.986 26.208 1.00 85.69 188 GLU A CA 1
ATOM 1453 C C . GLU A 1 188 ? -21.973 -4.483 26.748 1.00 85.69 188 GLU A C 1
ATOM 1455 O O . GLU A 1 188 ? -22.421 -4.942 27.797 1.00 85.69 188 GLU A O 1
ATOM 1460 N N . TYR A 1 189 ? -22.649 -3.593 26.017 1.00 87.69 189 TYR A N 1
ATOM 1461 C CA . TYR A 1 189 ? -23.995 -3.120 26.348 1.00 87.69 189 TYR A CA 1
ATOM 1462 C C . TYR A 1 189 ? -25.018 -4.259 26.384 1.00 87.69 189 TYR A C 1
ATOM 1464 O O . TYR A 1 189 ? -25.723 -4.411 27.383 1.00 87.69 189 TYR A O 1
ATOM 1472 N N . GLN A 1 190 ? -25.055 -5.104 25.351 1.00 90.25 190 GLN A N 1
ATOM 1473 C CA . GLN A 1 190 ? -25.950 -6.266 25.317 1.00 90.25 190 GLN A CA 1
ATOM 1474 C C . GLN A 1 190 ? -25.631 -7.280 26.429 1.00 90.25 190 GLN A C 1
ATOM 1476 O O . GLN A 1 190 ? -26.548 -7.827 27.046 1.00 90.25 190 GLN A O 1
ATOM 1481 N N . ASP A 1 191 ? -24.347 -7.497 26.732 1.00 88.50 191 ASP A N 1
ATOM 1482 C CA . ASP A 1 191 ? -23.918 -8.387 27.816 1.00 88.50 191 ASP A CA 1
ATOM 1483 C C . ASP A 1 191 ? -24.350 -7.861 29.201 1.00 88.50 191 ASP A C 1
ATOM 1485 O O . ASP A 1 191 ? -24.719 -8.653 30.070 1.00 88.50 191 ASP A O 1
ATOM 1489 N N . ASP A 1 192 ? -24.326 -6.545 29.430 1.00 87.62 192 ASP A N 1
ATOM 1490 C CA . ASP A 1 192 ? -24.759 -5.930 30.694 1.00 87.62 192 ASP A CA 1
ATOM 1491 C C . ASP A 1 192 ? -26.295 -5.877 30.819 1.00 87.62 192 ASP A C 1
ATOM 1493 O O . ASP A 1 192 ? -26.830 -6.186 31.890 1.00 87.62 192 ASP A O 1
ATOM 1497 N N . LEU A 1 193 ? -27.026 -5.617 29.727 1.00 91.06 193 LEU A N 1
ATOM 1498 C CA . LEU A 1 193 ? -28.490 -5.759 29.699 1.00 91.06 193 LEU A CA 1
ATOM 1499 C C . LEU A 1 193 ? -28.934 -7.187 30.039 1.00 91.06 193 LEU A C 1
ATOM 1501 O O . LEU A 1 193 ? -29.864 -7.376 30.824 1.00 91.06 193 LEU A O 1
ATOM 1505 N N . ALA A 1 194 ? -28.254 -8.200 29.494 1.00 93.69 194 ALA A N 1
ATOM 1506 C CA . ALA A 1 194 ? -28.555 -9.606 29.766 1.00 93.69 194 ALA A CA 1
ATOM 1507 C C . ALA A 1 194 ? -28.340 -9.996 31.242 1.00 93.69 194 ALA A C 1
ATOM 1509 O O . ALA A 1 194 ? -28.979 -10.927 31.732 1.00 93.69 194 ALA A O 1
ATOM 1510 N N . LYS A 1 195 ? -27.481 -9.270 31.970 1.00 93.44 195 LYS A N 1
ATOM 1511 C CA . LYS A 1 195 ? -27.279 -9.423 33.424 1.00 93.44 195 LYS A CA 1
ATOM 1512 C C . LYS A 1 195 ? -28.299 -8.640 34.260 1.00 93.44 195 LYS A C 1
ATOM 1514 O O . LYS A 1 195 ? -28.235 -8.684 35.487 1.00 93.44 195 LYS A O 1
ATOM 1519 N N . GLY A 1 196 ? -29.227 -7.926 33.622 1.00 91.50 196 GLY A N 1
ATOM 1520 C CA . GLY A 1 196 ? -30.203 -7.063 34.287 1.00 91.50 196 GLY A CA 1
ATOM 1521 C C . GLY A 1 196 ? -29.617 -5.739 34.782 1.00 91.50 196 GLY A C 1
ATOM 1522 O O . GLY A 1 196 ? -30.212 -5.097 35.649 1.00 91.50 196 GLY A O 1
ATOM 1523 N N . GLU A 1 197 ? -28.452 -5.322 34.276 1.00 90.19 197 GLU A N 1
ATOM 1524 C CA . GLU A 1 197 ? -27.854 -4.048 34.666 1.00 90.19 197 GLU A CA 1
ATOM 1525 C C . GLU A 1 197 ? -28.568 -2.858 34.006 1.00 90.19 197 GLU A C 1
ATOM 1527 O O . GLU A 1 197 ? -28.984 -2.900 32.849 1.00 90.19 197 GLU A O 1
ATOM 1532 N N . ASN A 1 198 ? -28.673 -1.747 34.743 1.00 86.38 198 ASN A N 1
ATOM 1533 C CA . ASN A 1 198 ? -29.185 -0.480 34.219 1.00 86.38 198 ASN A CA 1
ATOM 1534 C C . ASN A 1 198 ? -28.033 0.345 33.620 1.00 86.38 198 ASN A C 1
ATOM 1536 O O . ASN A 1 198 ? -27.435 1.198 34.291 1.00 86.38 198 ASN A O 1
ATOM 1540 N N . VAL A 1 199 ? -27.705 0.043 32.366 1.00 87.00 199 VAL A N 1
ATOM 1541 C CA . VAL A 1 199 ? -26.650 0.693 31.576 1.00 87.00 199 VAL A CA 1
ATOM 1542 C C . VAL A 1 199 ? -27.227 1.721 30.599 1.00 87.00 199 VAL A C 1
ATOM 1544 O O . VAL A 1 199 ? -28.357 1.603 30.127 1.00 87.00 199 VAL A O 1
ATOM 1547 N N . GLU A 1 200 ? -26.462 2.777 30.330 1.00 87.06 200 GLU A N 1
ATOM 1548 C CA . GLU A 1 200 ? -26.803 3.763 29.300 1.00 87.06 200 GLU A CA 1
ATOM 1549 C C . GLU A 1 200 ? -26.564 3.196 27.895 1.00 87.06 200 GLU A C 1
ATOM 1551 O O . GLU A 1 200 ? -25.587 2.481 27.683 1.00 87.06 200 GLU A O 1
ATOM 1556 N N . ASP A 1 201 ? -27.452 3.528 26.950 1.00 87.12 201 ASP A N 1
ATOM 1557 C CA . ASP A 1 201 ? -27.283 3.175 25.539 1.00 87.12 201 ASP A CA 1
ATOM 1558 C C . ASP A 1 201 ? -26.022 3.866 24.980 1.00 87.12 201 ASP A C 1
ATOM 1560 O O . ASP A 1 201 ? -25.920 5.101 25.030 1.00 87.12 201 ASP A O 1
ATOM 1564 N N . PRO A 1 202 ? -25.054 3.105 24.441 1.00 86.75 202 PRO A N 1
ATOM 1565 C CA . PRO A 1 202 ? -23.843 3.655 23.854 1.00 86.75 202 PRO A CA 1
ATOM 1566 C C . PRO A 1 202 ? -24.057 4.706 22.764 1.00 86.75 202 PRO A C 1
ATOM 1568 O O . PRO A 1 202 ? -23.197 5.575 22.585 1.00 86.75 202 PRO A O 1
ATOM 1571 N N . ALA A 1 203 ? -25.148 4.617 22.003 1.00 86.38 203 ALA A N 1
ATOM 1572 C CA . ALA A 1 203 ? -25.458 5.551 20.924 1.00 86.38 203 ALA A CA 1
ATOM 1573 C C . ALA A 1 203 ? -25.896 6.924 21.455 1.00 86.38 203 ALA A C 1
ATOM 1575 O O . ALA A 1 203 ? -25.601 7.944 20.830 1.00 86.38 203 ALA A O 1
ATOM 1576 N N . GLU A 1 204 ? -26.528 6.951 22.628 1.00 88.56 204 GLU A N 1
ATOM 1577 C CA . GLU A 1 204 ? -27.055 8.163 23.264 1.00 88.56 204 GLU A CA 1
ATOM 1578 C C . GLU A 1 204 ? -26.011 8.867 24.151 1.00 88.56 204 GLU A C 1
ATOM 1580 O O . GLU A 1 204 ? -26.161 10.039 24.501 1.00 88.56 204 GLU A O 1
ATOM 1585 N N . SER A 1 205 ? -24.911 8.184 24.488 1.00 89.25 205 SER A N 1
ATOM 1586 C CA . SER A 1 205 ? -23.852 8.727 25.343 1.00 89.25 205 SER A CA 1
ATOM 1587 C C . SER A 1 205 ? -22.847 9.582 24.552 1.00 89.25 205 SER A C 1
ATOM 1589 O O . SER A 1 205 ? -21.899 9.077 23.939 1.00 89.25 205 SER A O 1
ATOM 1591 N N . SER A 1 206 ? -23.009 10.911 24.591 1.00 89.06 206 SER A N 1
ATOM 1592 C CA . SER A 1 206 ? -22.110 11.862 23.907 1.00 89.06 206 SER A CA 1
ATOM 1593 C C . SER A 1 206 ? -20.650 11.750 24.353 1.00 89.06 206 SER A C 1
ATOM 1595 O O . SER A 1 206 ? -19.731 11.889 23.538 1.00 89.06 206 SER A O 1
ATOM 1597 N N . ASP A 1 207 ? -20.430 11.472 25.637 1.00 88.81 207 ASP A N 1
ATOM 1598 C CA . ASP A 1 207 ? -19.097 11.344 26.227 1.00 88.81 207 ASP A CA 1
ATOM 1599 C C . ASP A 1 207 ? -18.398 10.082 25.723 1.00 88.81 207 ASP A C 1
ATOM 1601 O O . ASP A 1 207 ? -17.230 10.129 25.329 1.00 88.81 207 ASP A O 1
ATOM 1605 N N . LEU A 1 208 ? -19.122 8.962 25.655 1.00 86.75 208 LEU A N 1
ATOM 1606 C CA . LEU A 1 208 ? -18.600 7.709 25.119 1.00 86.75 208 LEU A CA 1
ATOM 1607 C C . LEU A 1 208 ? -18.275 7.835 23.630 1.00 86.75 208 LEU A C 1
ATOM 1609 O O . LEU A 1 208 ? -17.189 7.450 23.198 1.00 86.75 208 LEU A O 1
ATOM 1613 N N . GLN A 1 209 ? -19.165 8.447 22.847 1.00 90.88 209 GLN A N 1
ATOM 1614 C CA . GLN A 1 209 ? -18.924 8.692 21.423 1.00 90.88 209 GLN A CA 1
ATOM 1615 C C . GLN A 1 209 ? -17.721 9.618 21.189 1.00 90.88 209 GLN A C 1
ATOM 1617 O O . GLN A 1 209 ? -16.981 9.444 20.217 1.00 90.88 209 GLN A O 1
ATOM 1622 N N . THR A 1 210 ? -17.474 10.576 22.087 1.00 92.31 210 THR A N 1
ATOM 1623 C CA . THR A 1 210 ? -16.269 11.420 22.052 1.00 92.31 210 THR A CA 1
ATOM 1624 C C . THR A 1 210 ? -15.013 10.605 22.361 1.00 92.31 210 THR A C 1
ATOM 1626 O O . THR A 1 210 ? -14.054 10.652 21.591 1.00 92.31 210 THR A O 1
ATOM 1629 N N . GLN A 1 211 ? -15.040 9.760 23.397 1.00 89.38 211 GLN A N 1
ATOM 1630 C CA . GLN A 1 211 ? -13.924 8.861 23.718 1.00 89.38 211 GLN A CA 1
ATOM 1631 C C . GLN A 1 211 ? -13.596 7.902 22.564 1.00 89.38 211 GLN A C 1
ATOM 1633 O O . GLN A 1 211 ? -12.421 7.697 22.250 1.00 89.38 211 GLN A O 1
ATOM 1638 N N . ILE A 1 212 ? -14.614 7.341 21.901 1.00 87.75 212 ILE A N 1
ATOM 1639 C CA . ILE A 1 212 ? -14.432 6.493 20.715 1.00 87.75 212 ILE A CA 1
ATOM 1640 C C . ILE A 1 212 ? -13.741 7.287 19.604 1.00 87.75 212 ILE A C 1
ATOM 1642 O O . ILE A 1 212 ? -12.751 6.811 19.046 1.00 87.75 212 ILE A O 1
ATOM 1646 N N . LYS A 1 213 ? -14.202 8.508 19.301 1.00 92.69 213 LYS A N 1
ATOM 1647 C CA . LYS A 1 213 ? -13.583 9.369 18.275 1.00 92.69 213 LYS A CA 1
ATOM 1648 C C . LYS A 1 213 ? -12.116 9.671 18.582 1.00 92.69 213 LYS A C 1
ATOM 1650 O O . LYS A 1 213 ? -11.277 9.531 17.691 1.00 92.69 213 LYS A O 1
ATOM 1655 N N . ASP A 1 214 ? -11.787 10.013 19.824 1.00 92.50 214 ASP A N 1
ATOM 1656 C CA . ASP A 1 214 ? -10.414 10.332 20.234 1.00 92.50 214 ASP A CA 1
ATOM 1657 C C . ASP A 1 214 ? -9.484 9.113 20.152 1.00 92.50 214 ASP A C 1
ATOM 1659 O O . ASP A 1 214 ? -8.343 9.208 19.674 1.00 92.50 214 ASP A O 1
ATOM 1663 N N . LYS A 1 215 ? -9.973 7.935 20.561 1.00 87.31 215 LYS A N 1
ATOM 1664 C CA . LYS A 1 215 ? -9.243 6.667 20.413 1.00 87.31 215 LYS A CA 1
ATOM 1665 C C . LYS A 1 215 ? -9.029 6.309 18.947 1.00 87.31 215 LYS A C 1
ATOM 1667 O O . LYS A 1 215 ? -7.897 6.011 18.564 1.00 87.31 215 LYS A O 1
ATOM 1672 N N . VAL A 1 216 ? -10.067 6.416 18.117 1.00 88.75 216 VAL A N 1
ATOM 1673 C CA . VAL A 1 216 ? -9.973 6.194 16.667 1.00 88.75 216 VAL A CA 1
ATOM 1674 C C . VAL A 1 216 ? -8.943 7.132 16.044 1.00 88.75 216 VAL A C 1
ATOM 1676 O O . VAL A 1 216 ? -8.096 6.669 15.283 1.00 88.75 216 VAL A O 1
ATOM 1679 N N . ALA A 1 217 ? -8.958 8.424 16.376 1.00 92.00 217 ALA A N 1
ATOM 1680 C CA . ALA A 1 217 ? -8.016 9.400 15.828 1.00 92.00 217 ALA A CA 1
ATOM 1681 C C . ALA A 1 217 ? -6.559 9.096 16.225 1.00 92.00 217 ALA A C 1
ATOM 1683 O O . ALA A 1 217 ? -5.643 9.189 15.395 1.00 92.00 217 ALA A O 1
ATOM 1684 N N . THR A 1 218 ? -6.347 8.689 17.479 1.00 91.69 218 THR A N 1
ATOM 1685 C CA . THR A 1 218 ? -5.027 8.334 18.017 1.00 91.69 218 THR A CA 1
ATOM 1686 C C . THR A 1 218 ? -4.464 7.089 17.330 1.00 91.69 218 THR A C 1
ATOM 1688 O O . THR A 1 218 ? -3.361 7.134 16.775 1.00 91.69 218 THR A O 1
ATOM 1691 N N . GLU A 1 219 ? -5.229 5.995 17.295 1.00 85.38 219 GLU A N 1
ATOM 1692 C CA . GLU A 1 219 ? -4.794 4.741 16.667 1.00 85.38 219 GLU A CA 1
ATOM 1693 C C . GLU A 1 219 ? -4.654 4.897 15.148 1.00 85.38 219 GLU A C 1
ATOM 1695 O O . GLU A 1 219 ? -3.655 4.467 14.576 1.00 85.38 219 GLU A O 1
ATOM 1700 N N . THR A 1 220 ? -5.557 5.633 14.490 1.00 87.19 220 THR A N 1
ATOM 1701 C CA . THR A 1 220 ? -5.423 5.966 13.061 1.00 87.19 220 THR A CA 1
ATOM 1702 C C . THR A 1 220 ? -4.099 6.667 12.779 1.00 87.19 220 THR A C 1
ATOM 1704 O O . THR A 1 220 ? -3.404 6.326 11.823 1.00 87.19 220 THR A O 1
ATOM 1707 N N . THR A 1 221 ? -3.718 7.652 13.594 1.00 91.94 221 THR A N 1
ATOM 1708 C CA . THR A 1 221 ? -2.467 8.397 13.392 1.00 91.94 221 THR A CA 1
ATOM 1709 C C . THR A 1 221 ? -1.248 7.479 13.494 1.00 91.94 221 THR A C 1
ATOM 1711 O O . THR A 1 221 ? -0.323 7.579 12.680 1.00 91.94 221 THR A O 1
ATOM 1714 N N . LYS A 1 222 ? -1.262 6.552 14.455 1.00 89.75 222 LYS A N 1
ATOM 1715 C CA . LYS A 1 222 ? -0.212 5.548 14.654 1.00 89.75 222 LYS A CA 1
ATOM 1716 C C . LYS A 1 222 ? -0.133 4.567 13.483 1.00 89.75 222 LYS A C 1
ATOM 1718 O O . LYS A 1 222 ? 0.952 4.384 12.931 1.00 89.75 222 LYS A O 1
ATOM 1723 N N . GLU A 1 223 ? -1.262 4.009 13.059 1.00 85.19 223 GLU A N 1
ATOM 1724 C CA . GLU A 1 223 ? -1.354 3.087 11.920 1.00 85.19 223 GLU A CA 1
ATOM 1725 C C . GLU A 1 223 ? -0.898 3.750 10.613 1.00 85.19 223 GLU A C 1
ATOM 1727 O O . GLU A 1 223 ? -0.095 3.197 9.862 1.00 85.19 223 GLU A O 1
ATOM 1732 N N . ILE A 1 224 ? -1.319 4.995 10.362 1.00 90.56 224 ILE A N 1
ATOM 1733 C CA . ILE A 1 224 ? -0.880 5.771 9.194 1.00 90.56 224 ILE A CA 1
ATOM 1734 C C . ILE A 1 224 ? 0.627 5.990 9.217 1.00 90.56 224 ILE A C 1
ATOM 1736 O O . ILE A 1 224 ? 1.285 5.841 8.184 1.00 90.56 224 ILE A O 1
ATOM 1740 N N . LYS A 1 225 ? 1.191 6.329 10.380 1.00 92.38 225 LYS A N 1
ATOM 1741 C CA . LYS A 1 225 ? 2.637 6.487 10.528 1.00 92.38 225 LYS A CA 1
ATOM 1742 C C . LYS A 1 225 ? 3.367 5.182 10.210 1.00 92.38 225 LYS A C 1
ATOM 1744 O O . LYS A 1 225 ? 4.276 5.202 9.384 1.00 92.38 225 LYS A O 1
ATOM 1749 N N . GLN A 1 226 ? 2.935 4.061 10.783 1.00 87.31 226 GLN A N 1
ATOM 1750 C CA . GLN A 1 226 ? 3.531 2.747 10.520 1.00 87.31 226 GLN A CA 1
ATOM 1751 C C . GLN A 1 226 ? 3.428 2.349 9.044 1.00 87.31 226 GLN A C 1
ATOM 1753 O O . GLN A 1 226 ? 4.409 1.894 8.458 1.00 87.31 226 GLN A O 1
ATOM 1758 N N . PHE A 1 227 ? 2.278 2.582 8.408 1.00 84.19 227 PHE A N 1
ATOM 1759 C CA . PHE A 1 227 ? 2.074 2.309 6.987 1.00 84.19 227 PHE A CA 1
ATOM 1760 C C . PHE A 1 227 ? 3.019 3.131 6.098 1.00 84.19 227 PHE A C 1
ATOM 1762 O O . PHE A 1 227 ? 3.624 2.613 5.155 1.00 84.19 227 PHE A O 1
ATOM 1769 N N . VAL A 1 228 ? 3.170 4.424 6.400 1.00 91.88 228 VAL A N 1
ATOM 1770 C CA . VAL A 1 228 ? 4.081 5.326 5.682 1.00 91.88 228 VAL A CA 1
ATOM 1771 C C . VAL A 1 228 ? 5.534 4.896 5.865 1.00 91.88 228 VAL A C 1
ATOM 1773 O O . VAL A 1 228 ? 6.272 4.836 4.877 1.00 91.88 228 VAL A O 1
ATOM 1776 N N . ASP A 1 229 ? 5.929 4.577 7.096 1.00 90.12 229 ASP A N 1
ATOM 1777 C CA . ASP A 1 229 ? 7.288 4.158 7.437 1.00 90.12 229 ASP A CA 1
ATOM 1778 C C . ASP A 1 229 ? 7.623 2.825 6.739 1.00 90.12 229 ASP A C 1
ATOM 1780 O O . ASP A 1 229 ? 8.628 2.734 6.036 1.00 90.12 229 ASP A O 1
ATOM 1784 N N . ALA A 1 230 ? 6.723 1.838 6.775 1.00 87.38 230 ALA A N 1
ATOM 1785 C CA . ALA A 1 230 ? 6.901 0.554 6.092 1.00 87.38 230 ALA A CA 1
ATOM 1786 C C . ALA A 1 230 ? 7.011 0.682 4.559 1.00 87.38 230 ALA A C 1
ATOM 1788 O O . ALA A 1 230 ? 7.774 -0.049 3.923 1.00 87.38 230 ALA A O 1
ATOM 1789 N N . PHE A 1 231 ? 6.284 1.616 3.933 1.00 89.94 231 PHE A N 1
ATOM 1790 C CA . PHE A 1 231 ? 6.434 1.872 2.497 1.00 89.94 231 PHE A CA 1
ATOM 1791 C C . PHE A 1 231 ? 7.778 2.543 2.167 1.00 89.94 231 PHE A C 1
ATOM 1793 O O . PHE A 1 231 ? 8.419 2.225 1.153 1.00 89.94 231 PHE A O 1
ATOM 1800 N N . ASN A 1 232 ? 8.195 3.490 3.010 1.00 90.31 232 ASN A N 1
ATOM 1801 C CA . ASN A 1 232 ? 9.419 4.270 2.835 1.00 90.31 232 ASN A CA 1
ATOM 1802 C C . ASN A 1 232 ? 10.693 3.510 3.180 1.00 90.31 232 ASN A C 1
ATOM 1804 O O . ASN A 1 232 ? 11.729 3.878 2.617 1.00 90.31 232 ASN A O 1
ATOM 1808 N N . GLY A 1 233 ? 10.575 2.430 3.956 1.00 73.44 233 GLY A N 1
ATOM 1809 C CA . GLY A 1 233 ? 11.628 1.472 4.285 1.00 73.44 233 GLY A CA 1
ATOM 1810 C C . GLY A 1 233 ? 12.848 2.049 4.978 1.00 73.44 233 GLY A C 1
ATOM 1811 O O . GLY A 1 233 ? 13.023 3.283 5.019 1.00 73.44 233 GLY A O 1
#

Foldseek 3Di:
DADEDDPDDDPPPDPDDDDDDDDDDDDDDDDDFQDLADDPVCQLHDAFKWDFPVQLWIKGWDWDQDPPPGTFIWMWIARLQQGDIWIKGFPGWDADPRRQKIKTWIFTDDPNDTDPDIFIWIWGRRISFKIKFAWDDDPRGTDTHPDHDITMIGGDRDDCLLVSNVVRNLVVQLVVQLVVLVVVVVVVVVVCVVVVHRHDDCVPDPVNNVVSNVVSVVVSVVVSVSSSVVRVD

pLDDT: mean 82.63, std 20.05, range [23.91, 98.38]

Sequence (233 aa):
MKKTFLIKGILTLIATIGIGVGFGAVQHPQTAQASTKFSQSELQGPTGYFKSAKAGYAFRWTKIKVGNSGHIRAIIMGDFKAPQLTMVIPVKNSFSKSHRTLNVTYRAVSNGKIGSKNYKLSLYKKTGSTYTAKLTKYKDGRAVNVKGTTYTFTKTKTSPAKSYASAYTKPVIEKLLTNQYNAYVEKEYQDDLAKGENVEDPAESSDLQTQIKDKVATETTKEIKQFVDAFNG

Organism: Secundilactobacillus collinoides (NCBI:txid33960)

Secondary structure (DSSP, 8-state):
-PBPP-------------------PPPPP------SS--GGGGG---SEEEETTTTEEEEEEEEE-TTS-EEEEEEEEETTTTEEEEEEEEEEEE-TTS-EEEEEEEEEETTEEEEEEEEEEEEESSSSEEEEEEEEETTEEEEESSSEEEEEEEESS--HHHHIIIIIHHHHHHHHHHHHHHHHHHHHHHHHHTT--BPPTTT-HHHHHHHHHHHHHHHHHHHHHHHHHHH-

Radius of gyration: 22.56 Å; chains: 1; bounding box: 56×40×67 Å